Protein AF-A0A5C7AQJ1-F1 (afdb_monomer_lite)

Sequence (212 aa):
MTKNKIRLILVALGAIFLSISLIAIVKEFGKDESKTQLETYFEPNQIEELNKLTEFVIGQIIKDCGGDQASCFNKYFDRFNGYDYEITGISKSKQSELLDSLSPVLFSDIWAICKGTRSYSEDSVVNVESLCPKTGGRFGSFLIDYCSNNNRLAAYGNTFEMAGDYPPSMTVQLLENPSTFDLSSKEELLLISVHLLTLNSEHTIIESIPND

Secondary structure (DSSP, 8-state):
--HHHHHHHHHHHHHHHHHHHHHHHHHTT----PPPGGGGTS-HHHHHHHHHHHHHHHHHHHTTT-S-HHHHHHHHHHTTTTS-TT---S-HHHHHHHHHTS-HHHHHHHEEEEEEEEEEETTEEEEEEEEEE-TTSHHHHHHHHHHHT-TTTHHHHHHHHHHSS--HHHHHHHHH-GGGS-TT-HHHHHHHHHHHHHHHPPPEEEEEE---

Organism: NCBI:txid237018

Foldseek 3Di:
DDPVVVVVVVVVVVVVVVVVVVVVVVVVVDDDPPPDLVVVQDDPVLVVLLVLLLCLLLCQQCVPQPDDSVSSVCVLLVVPVVDDLLCSSRDQVVLVVSLVPDDPLSNVLFWDWDWDWDDPDPFWIFIWIAIWGACPHSLVVSLLVVQCVPVLNVVVSVVCNVVSTCDPVNSCCCRVVVVSADSPDPSSSSVSSSVSSRSNIDIDGDGIDGDD

Structure (mmCIF, N/CA/C/O backbone):
data_AF-A0A5C7AQJ1-F1
#
_entry.id   AF-A0A5C7AQJ1-F1
#
loop_
_atom_site.group_PDB
_atom_site.id
_atom_site.type_symbol
_atom_site.label_atom_id
_atom_site.label_alt_id
_atom_site.label_comp_id
_atom_site.label_asym_id
_atom_site.label_entity_id
_atom_site.label_seq_id
_atom_site.pdbx_PDB_ins_code
_atom_site.Cartn_x
_atom_site.Cartn_y
_atom_site.Cartn_z
_atom_site.occupancy
_atom_site.B_iso_or_equiv
_atom_site.auth_seq_id
_atom_site.auth_comp_id
_atom_site.auth_asym_id
_atom_site.auth_atom_id
_atom_site.pdbx_PDB_model_num
ATOM 1 N N . MET A 1 1 ? 2.809 21.359 61.888 1.00 53.47 1 MET A N 1
ATOM 2 C CA . MET A 1 1 ? 3.056 20.823 60.529 1.00 53.47 1 MET A CA 1
ATOM 3 C C . MET A 1 1 ? 3.619 21.955 59.672 1.00 53.47 1 MET A C 1
ATOM 5 O O . MET A 1 1 ? 2.987 22.997 59.579 1.00 53.47 1 MET A O 1
ATOM 9 N N . THR A 1 2 ? 4.856 21.842 59.183 1.00 55.47 2 THR A N 1
ATOM 10 C CA . THR A 1 2 ? 5.620 22.958 58.587 1.00 55.47 2 THR A CA 1
ATOM 11 C C . THR A 1 2 ? 5.206 23.244 57.137 1.00 55.47 2 THR A C 1
ATOM 13 O O . THR A 1 2 ? 4.994 22.313 56.361 1.00 55.47 2 THR A O 1
ATOM 16 N N . LYS A 1 3 ? 5.129 24.533 56.756 1.00 51.62 3 LYS A N 1
ATOM 17 C CA . LYS A 1 3 ? 4.715 25.037 55.422 1.00 51.62 3 LYS A CA 1
ATOM 18 C C . LYS A 1 3 ? 5.370 24.313 54.231 1.00 51.62 3 LYS A C 1
ATOM 20 O O . LYS A 1 3 ? 4.738 24.166 53.188 1.00 51.62 3 LYS A O 1
ATOM 25 N N . ASN A 1 4 ? 6.590 23.802 54.397 1.00 52.22 4 ASN A N 1
ATOM 26 C CA . ASN A 1 4 ? 7.308 23.072 53.348 1.00 52.22 4 ASN A CA 1
ATOM 27 C C . ASN A 1 4 ? 6.711 21.688 53.036 1.00 52.22 4 ASN A C 1
ATOM 29 O O . ASN A 1 4 ? 6.753 21.269 51.884 1.00 52.22 4 ASN A O 1
ATOM 33 N N . LYS A 1 5 ? 6.084 21.006 54.007 1.00 53.81 5 LYS A N 1
ATOM 34 C CA . LYS A 1 5 ? 5.410 19.717 53.757 1.00 53.81 5 LYS A CA 1
ATOM 35 C C . LYS A 1 5 ? 4.131 19.885 52.930 1.00 53.81 5 LYS A C 1
ATOM 37 O O . LYS A 1 5 ? 3.821 19.030 52.114 1.00 53.81 5 LYS A O 1
ATOM 42 N N . ILE A 1 6 ? 3.428 21.008 53.090 1.00 55.62 6 ILE A N 1
ATOM 43 C CA . ILE A 1 6 ? 2.185 21.305 52.358 1.00 55.62 6 ILE A CA 1
ATOM 44 C C . ILE A 1 6 ? 2.483 21.649 50.887 1.00 55.62 6 ILE A C 1
ATOM 46 O O . ILE A 1 6 ? 1.770 21.195 49.998 1.00 55.62 6 ILE A O 1
ATOM 50 N N . ARG A 1 7 ? 3.580 22.375 50.611 1.00 53.78 7 ARG A N 1
ATOM 51 C CA . ARG A 1 7 ? 4.023 22.663 49.233 1.00 53.78 7 ARG A CA 1
ATOM 52 C C . ARG A 1 7 ? 4.436 21.404 48.465 1.00 53.78 7 ARG A C 1
ATOM 54 O O . ARG A 1 7 ? 4.104 21.294 47.292 1.00 53.78 7 ARG A O 1
ATOM 61 N N . LEU A 1 8 ? 5.101 20.449 49.120 1.00 51.56 8 LEU A N 1
ATOM 62 C CA . LEU A 1 8 ? 5.513 19.196 48.477 1.00 51.56 8 LEU A CA 1
ATOM 63 C C . LEU A 1 8 ? 4.309 18.316 48.089 1.00 51.56 8 LEU A C 1
ATOM 65 O O . LEU A 1 8 ? 4.297 17.722 47.016 1.00 51.56 8 LEU A O 1
ATOM 69 N N . ILE A 1 9 ? 3.277 18.278 48.939 1.00 57.09 9 ILE A N 1
ATOM 70 C CA . ILE A 1 9 ? 2.047 17.508 48.696 1.00 57.09 9 ILE A CA 1
ATOM 71 C C . ILE A 1 9 ? 1.224 18.119 47.548 1.00 57.09 9 ILE A C 1
ATOM 73 O O . ILE A 1 9 ? 0.700 17.382 46.717 1.00 57.09 9 ILE A O 1
ATOM 77 N N . LEU A 1 10 ? 1.159 19.452 47.445 1.00 48.75 10 LEU A N 1
ATOM 78 C CA . LEU A 1 10 ? 0.456 20.142 46.352 1.00 48.75 10 LEU A CA 1
ATOM 79 C C . LEU A 1 10 ? 1.124 19.935 44.981 1.00 48.75 10 LEU A C 1
ATOM 81 O O . LEU A 1 10 ? 0.421 19.758 43.990 1.00 48.75 10 LEU A O 1
ATOM 85 N N . VAL A 1 11 ? 2.461 19.900 44.919 1.00 53.09 11 VAL A N 1
ATOM 86 C CA . VAL A 1 11 ? 3.196 19.607 43.672 1.00 53.09 11 VAL A CA 1
ATOM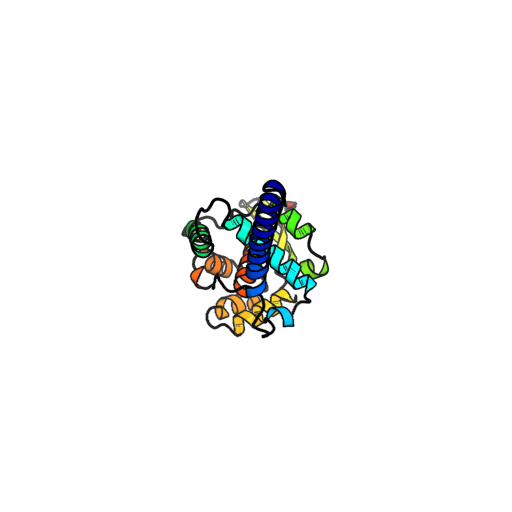 87 C C . VAL A 1 11 ? 3.023 18.140 43.258 1.00 53.09 11 VAL A C 1
ATOM 89 O O . VAL A 1 11 ? 2.816 17.859 42.079 1.00 53.09 11 VAL A O 1
ATOM 92 N N . ALA A 1 12 ? 3.026 17.209 44.218 1.00 51.19 12 ALA A N 1
ATOM 93 C CA . ALA A 1 12 ? 2.796 15.789 43.945 1.00 51.19 12 ALA A CA 1
ATOM 94 C C . ALA A 1 12 ? 1.367 15.507 43.441 1.00 51.19 12 ALA A C 1
ATOM 96 O O . ALA A 1 12 ? 1.192 14.738 42.501 1.00 51.19 12 ALA A O 1
ATOM 97 N N . LEU A 1 13 ? 0.347 16.167 44.003 1.00 48.03 13 LEU A N 1
ATOM 98 C CA . LEU A 1 13 ? -1.042 16.037 43.542 1.00 48.03 13 LEU A CA 1
ATOM 99 C C . LEU A 1 13 ? -1.257 16.649 42.146 1.00 48.03 13 LEU A C 1
ATOM 101 O O . LEU A 1 13 ? -1.983 16.073 41.340 1.00 48.03 13 LEU A O 1
ATOM 105 N N . GLY A 1 14 ? -0.589 17.764 41.824 1.00 43.56 14 GLY A N 1
ATOM 106 C CA . GLY A 1 14 ? -0.648 18.379 40.491 1.00 43.56 14 GLY A CA 1
ATOM 107 C C . GLY A 1 14 ? -0.031 17.516 39.382 1.00 43.56 14 GLY A C 1
ATOM 108 O O . GLY A 1 14 ? -0.572 17.452 38.281 1.00 43.56 14 GLY A O 1
ATOM 109 N N . ALA A 1 15 ? 1.054 16.791 39.678 1.00 45.78 15 ALA A N 1
ATOM 110 C CA . ALA A 1 15 ? 1.680 15.865 38.730 1.00 45.78 15 ALA A CA 1
ATOM 111 C C . ALA A 1 15 ? 0.827 14.607 38.468 1.00 45.78 15 ALA A C 1
ATOM 113 O O . ALA A 1 15 ? 0.824 14.085 37.356 1.00 45.78 15 ALA A O 1
ATOM 114 N N . ILE A 1 16 ? 0.063 14.151 39.468 1.00 50.19 16 ILE A N 1
ATOM 115 C CA . ILE A 1 16 ? -0.849 13.003 39.339 1.00 50.19 16 ILE A CA 1
ATOM 116 C C . ILE A 1 16 ? -2.081 13.365 38.490 1.00 50.19 16 ILE A C 1
ATOM 118 O O . ILE A 1 16 ? -2.553 12.543 37.712 1.00 50.19 16 ILE A O 1
ATOM 122 N N . PHE A 1 17 ? -2.577 14.604 38.558 1.00 46.53 17 PHE A N 1
ATOM 123 C CA . PHE A 1 17 ? -3.680 15.043 37.691 1.00 46.53 17 PHE A CA 1
ATOM 124 C C . PHE A 1 17 ? -3.270 15.192 36.214 1.00 46.53 17 PHE A C 1
ATOM 126 O O . PHE A 1 17 ? -4.070 14.893 35.330 1.00 46.53 17 PHE A O 1
ATOM 133 N N . LEU A 1 18 ? -2.020 15.578 35.932 1.00 41.09 18 LEU A N 1
ATOM 134 C CA . LEU A 1 18 ? -1.494 15.658 34.561 1.00 41.09 18 LEU A CA 1
ATOM 135 C C . LEU A 1 18 ? -1.261 14.279 33.920 1.00 41.09 18 LEU A C 1
ATOM 137 O O . LEU A 1 18 ? -1.440 14.139 32.712 1.00 41.09 18 LEU A O 1
ATOM 141 N N . SER A 1 19 ? -0.925 13.249 34.703 1.00 41.78 19 SER A N 1
ATOM 142 C CA . SER A 1 19 ? -0.767 11.882 34.185 1.00 41.78 19 SER A CA 1
ATOM 143 C C . SER A 1 19 ? -2.099 11.148 33.992 1.00 41.78 19 SER A C 1
ATOM 145 O O . SER A 1 19 ? -2.220 10.345 33.068 1.00 41.78 19 SER A O 1
ATOM 147 N N . ILE A 1 20 ? -3.127 11.457 34.791 1.00 47.97 20 ILE A N 1
ATOM 148 C CA . ILE A 1 20 ? -4.471 10.880 34.614 1.00 47.97 20 ILE A CA 1
ATOM 149 C C . ILE A 1 20 ? -5.142 11.414 33.334 1.00 47.97 20 ILE A C 1
ATOM 151 O O . ILE A 1 20 ? -5.810 10.645 32.641 1.00 47.97 20 ILE A O 1
ATOM 155 N N . SER A 1 21 ? -4.903 12.677 32.953 1.00 47.62 21 SER A N 1
ATOM 156 C CA . SER A 1 21 ? -5.420 13.224 31.685 1.00 47.62 21 SER A CA 1
ATOM 157 C C . SER A 1 21 ? -4.820 12.563 30.440 1.00 47.62 21 SER A C 1
ATOM 159 O O . SER A 1 21 ? -5.523 12.426 29.444 1.00 47.62 21 SER A O 1
ATOM 161 N N . LEU A 1 22 ? -3.565 12.095 30.480 1.00 44.69 22 LEU A N 1
ATOM 162 C CA . LEU A 1 22 ? -2.963 11.409 29.328 1.00 44.69 22 LEU A CA 1
ATOM 163 C C . LEU A 1 22 ? -3.530 9.990 29.136 1.00 44.69 22 LEU A C 1
ATOM 165 O O . LEU A 1 22 ? -3.687 9.535 28.009 1.00 44.69 22 LEU A O 1
ATOM 169 N N . ILE A 1 23 ? -3.901 9.306 30.226 1.00 44.69 23 ILE A N 1
ATOM 170 C CA . ILE A 1 23 ? -4.494 7.956 30.177 1.00 44.69 23 ILE A CA 1
ATOM 171 C C . ILE A 1 23 ? -5.949 8.000 29.679 1.00 44.69 23 ILE A C 1
ATOM 173 O O . ILE A 1 23 ? -6.414 7.053 29.045 1.00 44.69 23 ILE A O 1
ATOM 177 N N . ALA A 1 24 ? -6.672 9.097 29.927 1.00 42.00 24 ALA A N 1
ATOM 178 C CA . ALA A 1 24 ? -8.042 9.265 29.443 1.00 42.00 24 ALA A CA 1
ATOM 179 C C . ALA A 1 24 ? -8.117 9.426 27.912 1.00 42.00 24 ALA A C 1
ATOM 181 O O . ALA A 1 24 ? -9.032 8.879 27.303 1.00 42.00 24 ALA A O 1
ATOM 182 N N . ILE A 1 25 ? -7.127 10.073 27.283 1.00 47.31 25 ILE A N 1
ATOM 183 C CA . ILE A 1 25 ? -7.083 10.268 25.820 1.00 47.31 25 ILE A CA 1
ATOM 184 C C . ILE A 1 25 ? -6.864 8.935 25.077 1.00 47.31 25 ILE A C 1
ATOM 186 O O . ILE A 1 25 ? -7.397 8.740 23.991 1.00 47.31 25 ILE A O 1
ATOM 190 N N . VAL A 1 26 ? -6.168 7.964 25.681 1.00 45.91 26 VAL A N 1
ATOM 191 C CA . VAL A 1 26 ? -5.986 6.627 25.076 1.00 45.91 26 VAL A CA 1
ATOM 192 C C . VAL A 1 26 ? -7.255 5.762 25.198 1.00 45.91 26 VAL A C 1
ATOM 194 O O . VAL A 1 26 ? -7.446 4.827 24.427 1.00 45.91 26 VAL A O 1
ATOM 197 N N . LYS A 1 27 ? -8.162 6.069 26.138 1.00 40.84 27 LYS A N 1
ATOM 198 C CA . LYS A 1 27 ? -9.383 5.278 26.372 1.00 40.84 27 LYS A CA 1
ATOM 199 C C . LYS A 1 27 ? -10.562 5.616 25.459 1.00 40.84 27 LYS A C 1
ATOM 201 O O . LYS A 1 27 ? -11.467 4.792 25.368 1.00 40.84 27 LYS A O 1
ATOM 206 N N . GLU A 1 28 ? -10.561 6.751 24.763 1.00 43.75 28 GLU A N 1
ATOM 207 C CA . GLU A 1 28 ? -11.602 7.034 23.757 1.00 43.75 28 GLU A CA 1
ATOM 208 C C . GLU A 1 28 ? -11.416 6.253 22.445 1.00 43.75 28 GLU A C 1
ATOM 210 O O . GLU A 1 28 ? -12.331 6.204 21.633 1.00 43.75 28 GLU A O 1
ATOM 215 N N . PHE A 1 29 ? -10.303 5.530 22.274 1.00 45.81 29 PHE A N 1
ATOM 216 C CA . PHE A 1 29 ? -10.105 4.592 21.158 1.00 45.81 29 PHE A CA 1
ATOM 217 C C . PHE A 1 29 ? -10.743 3.207 21.363 1.00 45.81 29 PHE A C 1
ATOM 219 O O . PHE A 1 29 ? -10.545 2.312 20.544 1.00 45.81 29 PHE A O 1
ATOM 226 N N . GLY A 1 30 ? -11.505 3.007 22.441 1.00 44.47 30 GLY A N 1
ATOM 227 C CA . GLY A 1 30 ? -12.121 1.723 22.758 1.00 44.47 30 GLY A CA 1
ATOM 228 C C . GLY A 1 30 ? -13.595 1.851 23.103 1.00 44.47 30 GLY A C 1
ATOM 229 O O . GLY A 1 30 ? -13.928 1.830 24.287 1.00 44.47 30 GLY A O 1
ATOM 230 N N . LYS A 1 31 ? -14.463 1.961 22.088 1.00 39.94 31 LYS A N 1
ATOM 231 C CA . LYS A 1 31 ? -15.853 1.467 22.130 1.00 39.94 31 LYS A CA 1
ATOM 232 C C . LYS A 1 31 ? -16.564 1.622 20.781 1.00 39.94 31 LYS A C 1
ATOM 234 O O . LYS A 1 31 ? -17.364 2.527 20.593 1.00 39.94 31 LYS A O 1
ATOM 239 N N . ASP A 1 32 ? -16.304 0.673 19.891 1.00 39.62 32 ASP A N 1
ATOM 240 C CA . ASP A 1 32 ? -17.380 0.012 19.151 1.00 39.62 32 ASP A CA 1
ATOM 241 C C . ASP A 1 32 ? -16.897 -1.408 18.814 1.00 39.62 32 ASP A C 1
ATOM 243 O O . ASP A 1 32 ? -15.958 -1.585 18.045 1.00 39.62 32 ASP A O 1
ATOM 247 N N . GLU A 1 33 ? -17.450 -2.431 19.474 1.00 43.75 33 GLU A N 1
ATOM 248 C CA . GLU A 1 33 ? -17.091 -3.848 19.258 1.00 43.75 33 GLU A CA 1
ATOM 249 C C . GLU A 1 33 ? -17.797 -4.417 18.010 1.00 43.75 33 GLU A C 1
ATOM 251 O O . GLU A 1 33 ? -18.325 -5.530 18.022 1.00 43.75 33 GLU A O 1
ATOM 256 N N . SER A 1 34 ? -17.826 -3.669 16.905 1.00 50.22 34 SER A N 1
ATOM 257 C CA . SER A 1 34 ? -17.991 -4.307 15.601 1.00 50.22 34 SER A CA 1
ATOM 258 C C . SER A 1 34 ? -16.608 -4.747 15.147 1.00 50.22 34 SER A C 1
ATOM 260 O O . SER A 1 34 ? -15.732 -3.896 14.980 1.00 50.22 34 SER A O 1
ATOM 262 N N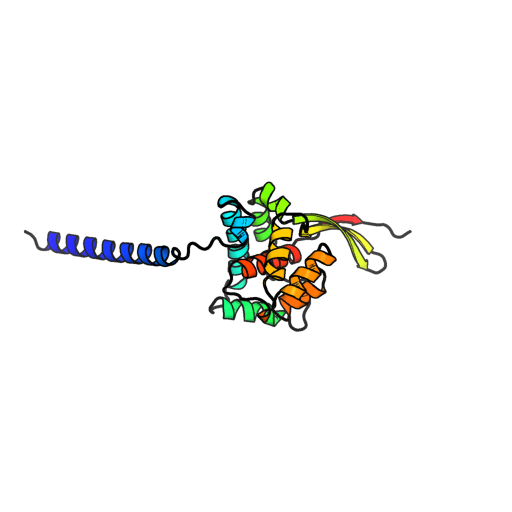 . LYS A 1 35 ? -16.401 -6.054 14.953 1.00 60.56 35 LYS A N 1
ATOM 263 C CA . LYS A 1 35 ? -15.170 -6.541 14.325 1.00 60.56 35 LYS A CA 1
ATOM 264 C C . LYS A 1 35 ? -14.939 -5.775 13.028 1.00 60.56 35 LYS A C 1
ATOM 266 O O . LYS A 1 35 ? -15.843 -5.712 12.192 1.00 60.56 35 LYS A O 1
ATOM 271 N N . THR A 1 36 ? -13.755 -5.196 12.864 1.00 79.56 36 THR A N 1
ATOM 272 C CA . THR A 1 36 ? -13.392 -4.563 11.591 1.00 79.56 36 THR A CA 1
ATOM 273 C C . THR A 1 36 ? -13.376 -5.625 10.488 1.00 79.56 36 THR A C 1
ATOM 275 O O . THR A 1 36 ? -13.136 -6.806 10.756 1.00 79.56 36 THR A O 1
ATOM 278 N N . GLN A 1 37 ? -13.619 -5.249 9.228 1.00 85.31 37 GLN A N 1
ATOM 279 C CA . GLN A 1 37 ? -13.557 -6.227 8.131 1.00 85.31 37 GLN A CA 1
ATOM 280 C C . GLN A 1 37 ? -12.166 -6.883 8.056 1.00 85.31 37 GLN A C 1
ATOM 282 O O . GLN A 1 37 ? -12.051 -8.062 7.727 1.00 85.31 37 GLN A O 1
ATOM 287 N N . LEU A 1 38 ? -11.125 -6.157 8.474 1.00 90.25 38 LEU A N 1
ATOM 288 C CA . LEU A 1 38 ? -9.746 -6.631 8.555 1.00 90.25 38 LEU A CA 1
ATOM 289 C C . LEU A 1 38 ? -9.554 -7.808 9.532 1.00 90.25 38 LEU A C 1
ATOM 291 O O . LEU A 1 38 ? -8.804 -8.736 9.233 1.00 90.25 38 LEU A O 1
ATOM 295 N N . GLU A 1 39 ? -10.284 -7.831 10.651 1.00 92.12 39 GLU A N 1
ATOM 296 C CA . GLU A 1 39 ? -10.267 -8.926 11.643 1.00 92.12 39 GLU A CA 1
ATOM 297 C C . GLU A 1 39 ? -10.874 -10.238 11.126 1.00 92.12 39 GLU A C 1
ATOM 299 O O . GLU A 1 39 ? -10.775 -11.272 11.786 1.00 92.12 39 GLU A O 1
ATOM 304 N N . THR A 1 40 ? -11.504 -10.219 9.949 1.00 93.75 40 THR A N 1
ATOM 305 C CA . THR A 1 40 ? -11.936 -11.444 9.255 1.00 93.75 40 THR A CA 1
ATOM 306 C C . THR A 1 40 ? -10.768 -12.129 8.536 1.00 93.75 40 THR A C 1
ATOM 308 O O . THR A 1 40 ? -10.818 -13.329 8.278 1.00 93.75 40 THR A O 1
ATOM 311 N N . TYR A 1 41 ? -9.704 -11.380 8.236 1.00 95.69 41 TYR A N 1
ATOM 312 C CA . TYR A 1 41 ? -8.584 -11.817 7.401 1.00 95.69 41 TYR A CA 1
ATOM 313 C C . TYR A 1 41 ? -7.279 -11.988 8.179 1.00 95.69 41 TYR A C 1
ATOM 315 O O . TYR A 1 41 ? -6.448 -12.833 7.831 1.00 95.69 41 TYR A O 1
ATOM 323 N N . PHE A 1 42 ? -7.082 -11.194 9.226 1.00 95.94 42 PHE A N 1
ATOM 324 C CA . PHE A 1 42 ? -5.802 -11.078 9.909 1.00 95.94 42 PHE A CA 1
ATOM 325 C C . PHE A 1 42 ? -5.938 -11.258 11.413 1.00 95.94 42 PHE A C 1
ATOM 327 O O . PHE A 1 42 ? -6.879 -10.777 12.040 1.00 95.94 42 PHE A O 1
ATOM 334 N N . GLU A 1 43 ? -4.945 -11.932 11.990 1.00 95.44 43 GLU A N 1
ATOM 335 C CA . GLU A 1 43 ? -4.817 -12.061 13.437 1.00 95.44 43 GLU A CA 1
ATOM 336 C C . GLU A 1 43 ? -4.369 -10.727 14.060 1.00 95.44 43 GLU A C 1
ATOM 338 O O . GLU A 1 43 ? -3.716 -9.921 13.386 1.00 95.44 43 GLU A O 1
ATOM 343 N N . PRO A 1 44 ? -4.640 -10.482 15.355 1.00 94.94 44 PRO A N 1
ATOM 344 C CA . PRO A 1 44 ? -4.337 -9.202 15.998 1.00 94.94 44 PRO A CA 1
ATOM 345 C C . PRO A 1 44 ? -2.881 -8.731 15.854 1.00 94.94 44 PRO A C 1
ATOM 347 O O . PRO A 1 44 ? -2.636 -7.546 15.642 1.00 94.94 44 PRO A O 1
ATOM 350 N N . ASN A 1 45 ? -1.907 -9.643 15.917 1.00 95.31 45 ASN A N 1
ATOM 351 C CA . ASN A 1 45 ? -0.494 -9.305 15.723 1.00 95.31 45 ASN A CA 1
ATOM 352 C C . ASN A 1 45 ? -0.194 -8.855 14.285 1.00 95.31 45 ASN A C 1
ATOM 354 O O . ASN A 1 45 ? 0.625 -7.969 14.081 1.00 95.31 45 ASN A O 1
ATOM 358 N N . GLN A 1 46 ? -0.874 -9.428 13.293 1.00 96.44 46 GLN A N 1
ATOM 359 C CA . GLN A 1 46 ? -0.719 -9.032 11.895 1.00 96.44 46 GLN A CA 1
ATOM 360 C C . GLN A 1 46 ? -1.411 -7.701 11.617 1.00 96.44 46 GLN A C 1
ATOM 362 O O . GLN A 1 46 ? -0.899 -6.897 10.850 1.00 96.44 46 GLN A O 1
ATOM 367 N N . ILE A 1 47 ? -2.543 -7.436 12.273 1.00 96.44 47 ILE A N 1
ATOM 368 C CA . ILE A 1 47 ? -3.197 -6.123 12.239 1.00 96.44 47 ILE A CA 1
ATOM 369 C C . ILE A 1 47 ? -2.265 -5.047 12.806 1.00 96.44 47 ILE A C 1
ATOM 371 O O . ILE A 1 47 ? -2.173 -3.962 12.240 1.00 96.44 47 ILE A O 1
ATOM 375 N N . GLU A 1 48 ? -1.529 -5.339 13.881 1.00 95.81 48 GLU A N 1
ATOM 376 C CA . GLU A 1 48 ? -0.513 -4.419 14.407 1.00 95.81 48 GLU A CA 1
ATOM 377 C C . GLU A 1 48 ? 0.578 -4.116 13.366 1.00 95.81 48 GLU A C 1
ATOM 379 O O . GLU A 1 48 ? 0.971 -2.965 13.192 1.00 95.81 48 GLU A O 1
ATOM 384 N N . GLU A 1 49 ? 1.050 -5.127 12.639 1.00 97.56 49 GLU A N 1
ATOM 385 C CA . GLU A 1 49 ? 2.021 -4.941 11.558 1.00 97.56 49 GLU A CA 1
ATOM 386 C C . GLU A 1 49 ? 1.441 -4.162 10.363 1.00 97.56 49 GLU A C 1
ATOM 388 O O . GLU A 1 49 ? 2.105 -3.273 9.832 1.00 97.56 49 GLU A O 1
ATOM 393 N N . LEU A 1 50 ? 0.188 -4.419 9.974 1.00 97.81 50 LEU A N 1
ATOM 394 C CA . LEU A 1 50 ? -0.521 -3.647 8.945 1.00 97.81 50 LEU A CA 1
ATOM 395 C C . LEU A 1 50 ? -0.678 -2.176 9.354 1.00 97.81 50 LEU A C 1
ATOM 397 O O . LEU A 1 50 ? -0.484 -1.282 8.532 1.00 97.81 50 LEU A O 1
ATOM 401 N N . ASN A 1 51 ? -0.950 -1.907 10.633 1.00 96.56 51 ASN A N 1
ATOM 402 C CA . ASN A 1 51 ? -0.998 -0.543 11.153 1.00 96.56 51 ASN A CA 1
ATOM 403 C C . ASN A 1 51 ? 0.362 0.152 11.032 1.00 96.56 51 ASN A C 1
ATOM 405 O O . ASN A 1 51 ? 0.393 1.322 10.664 1.00 96.56 51 ASN A O 1
ATOM 409 N N . LYS A 1 52 ? 1.484 -0.556 11.236 1.00 97.81 52 LYS A N 1
ATOM 410 C CA . LYS A 1 52 ? 2.832 0.013 11.032 1.00 97.81 52 LYS A CA 1
ATOM 411 C C . LYS A 1 52 ? 3.058 0.459 9.586 1.00 97.81 52 LYS A C 1
ATOM 413 O O . LYS A 1 52 ? 3.697 1.488 9.376 1.00 97.81 52 LYS A O 1
ATOM 418 N N . LEU A 1 53 ? 2.513 -0.258 8.596 1.00 98.19 53 LEU A N 1
ATOM 419 C CA . LEU A 1 53 ? 2.564 0.164 7.187 1.00 98.19 53 LEU A CA 1
ATOM 420 C C . LEU A 1 53 ? 1.848 1.499 6.984 1.00 98.19 53 LEU A C 1
ATOM 422 O O . LEU A 1 53 ? 2.407 2.437 6.413 1.00 98.19 53 LEU A O 1
ATOM 426 N N . THR A 1 54 ? 0.620 1.582 7.490 1.00 97.62 54 THR A N 1
ATOM 427 C CA . THR A 1 54 ? -0.220 2.772 7.378 1.00 97.62 54 THR A CA 1
ATOM 428 C C . THR A 1 54 ? 0.390 3.962 8.116 1.00 97.62 54 THR A C 1
ATOM 430 O O . THR A 1 54 ? 0.524 5.047 7.551 1.00 97.62 54 THR A O 1
ATOM 433 N N . GLU A 1 55 ? 0.836 3.761 9.356 1.00 97.31 55 GLU A N 1
ATOM 434 C CA . GLU A 1 55 ? 1.508 4.778 10.168 1.00 97.31 55 GLU A CA 1
ATOM 435 C C . GLU A 1 55 ? 2.795 5.278 9.512 1.00 97.31 55 GLU A C 1
ATOM 437 O O . GLU A 1 55 ? 3.066 6.480 9.530 1.00 97.31 55 GLU A O 1
ATOM 442 N N . PHE A 1 56 ? 3.573 4.388 8.891 1.00 98.00 56 PHE A N 1
ATOM 443 C CA . PHE A 1 56 ? 4.769 4.777 8.155 1.00 98.00 56 PHE A CA 1
ATOM 444 C C . PHE A 1 56 ? 4.437 5.704 6.984 1.00 98.00 56 PHE A C 1
ATOM 446 O O . PHE A 1 56 ? 5.049 6.769 6.869 1.00 98.00 56 PHE A O 1
ATOM 453 N N . VAL A 1 57 ? 3.475 5.327 6.134 1.00 97.00 57 VAL A N 1
ATOM 454 C CA . VAL A 1 57 ? 3.085 6.120 4.957 1.00 97.00 57 VAL A CA 1
ATOM 455 C C . VAL A 1 57 ? 2.506 7.465 5.381 1.00 97.00 57 VAL A C 1
ATOM 457 O O . VAL A 1 57 ? 2.970 8.500 4.900 1.00 97.00 57 VAL A O 1
ATOM 460 N N . ILE A 1 58 ? 1.573 7.474 6.340 1.00 95.75 58 ILE A N 1
ATOM 461 C CA . ILE A 1 58 ? 1.043 8.708 6.935 1.00 95.75 58 ILE A CA 1
ATOM 462 C C . ILE A 1 58 ? 2.201 9.564 7.447 1.00 95.75 58 ILE A C 1
ATOM 464 O O . ILE A 1 58 ? 2.294 10.738 7.100 1.00 95.75 58 ILE A O 1
ATOM 468 N N . GLY A 1 59 ? 3.122 8.969 8.206 1.00 95.94 59 GLY A N 1
ATOM 469 C CA . GLY A 1 59 ? 4.297 9.635 8.751 1.00 95.94 59 GLY A CA 1
ATOM 470 C C . GLY A 1 59 ? 5.211 10.239 7.685 1.00 95.94 59 GLY A C 1
ATOM 471 O O . GLY A 1 59 ? 5.754 11.312 7.921 1.00 95.94 59 GLY A O 1
ATOM 472 N N . GLN A 1 60 ? 5.370 9.612 6.513 1.00 95.19 60 GLN A N 1
ATOM 473 C CA . GLN A 1 60 ? 6.107 10.213 5.393 1.00 95.19 60 GLN A CA 1
ATOM 474 C C . GLN A 1 60 ? 5.352 11.398 4.777 1.00 95.19 60 GLN A C 1
ATOM 476 O O . GLN A 1 60 ? 5.978 12.397 4.433 1.00 95.19 60 GLN A O 1
ATOM 481 N N . ILE A 1 61 ? 4.027 11.295 4.646 1.00 93.69 61 ILE A N 1
ATOM 482 C CA . ILE A 1 61 ? 3.178 12.294 3.982 1.00 93.69 61 ILE A CA 1
ATOM 483 C C . ILE A 1 61 ? 3.002 13.552 4.835 1.00 93.69 61 ILE A C 1
ATOM 485 O O . ILE A 1 61 ? 3.113 14.670 4.334 1.00 93.69 61 ILE A O 1
ATOM 489 N N . ILE A 1 62 ? 2.720 13.391 6.129 1.00 93.75 62 ILE A N 1
ATOM 490 C CA . ILE A 1 62 ? 2.443 14.525 7.021 1.00 93.75 62 ILE A CA 1
ATOM 491 C C . ILE A 1 62 ? 3.720 15.201 7.521 1.00 93.75 62 ILE A C 1
ATOM 493 O O . ILE A 1 62 ? 3.656 16.295 8.091 1.00 93.75 62 ILE A O 1
ATOM 497 N N . LYS A 1 63 ? 4.882 14.566 7.323 1.00 91.06 63 LYS A N 1
ATOM 498 C CA . LYS A 1 63 ? 6.169 15.130 7.714 1.00 91.06 63 LYS A CA 1
ATOM 499 C C . LYS A 1 63 ? 6.352 16.493 7.047 1.00 91.06 63 LYS A C 1
ATOM 501 O O . LYS A 1 63 ? 6.256 16.625 5.834 1.00 91.06 63 LYS A O 1
ATOM 506 N N . ASP A 1 64 ? 6.610 17.507 7.867 1.00 86.62 64 ASP A N 1
ATOM 507 C CA . ASP A 1 64 ? 6.867 18.889 7.446 1.00 86.62 64 ASP A CA 1
ATOM 508 C C . ASP A 1 64 ? 5.703 19.577 6.683 1.00 86.62 64 ASP A C 1
ATOM 510 O O . ASP A 1 64 ? 5.869 20.673 6.154 1.00 86.62 64 ASP A O 1
ATOM 514 N N . CYS A 1 65 ? 4.495 18.995 6.668 1.00 90.00 65 CYS A N 1
ATOM 515 C CA . CYS A 1 65 ? 3.335 19.545 5.950 1.00 90.00 65 CYS A CA 1
ATOM 516 C C . CYS A 1 65 ? 2.662 20.747 6.659 1.00 90.00 65 CYS A C 1
ATOM 518 O O . CYS A 1 65 ? 2.073 21.621 6.004 1.00 90.00 65 CYS A O 1
ATOM 520 N N . GLY A 1 66 ? 2.719 20.786 7.998 1.00 87.88 66 GLY A N 1
ATOM 521 C CA . GLY A 1 66 ? 2.186 21.880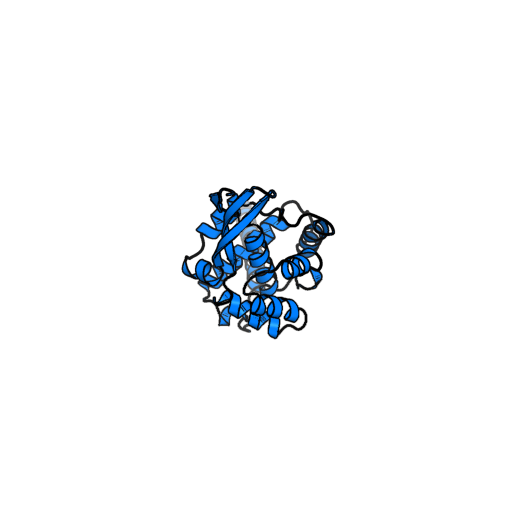 8.825 1.00 87.88 66 GLY A CA 1
ATOM 522 C C . GLY A 1 66 ? 0.653 22.007 8.873 1.00 87.88 66 GLY A C 1
ATOM 523 O O . GLY A 1 66 ? 0.161 23.067 9.253 1.00 87.88 66 GLY A O 1
ATOM 524 N N . GLY A 1 67 ? -0.100 20.974 8.476 1.00 89.88 67 GLY A N 1
ATOM 525 C CA . GLY A 1 67 ? -1.570 20.926 8.518 1.00 89.88 67 GLY A CA 1
ATOM 526 C C . GLY A 1 67 ? -2.105 19.666 9.207 1.00 89.88 67 GLY A C 1
ATOM 527 O O . GLY A 1 67 ? -1.329 18.854 9.708 1.00 89.88 67 GLY A O 1
ATOM 528 N N . ASP A 1 68 ? -3.431 19.505 9.231 1.00 90.94 68 ASP A N 1
ATOM 529 C CA . ASP A 1 68 ? -4.053 18.235 9.627 1.00 90.94 68 ASP A CA 1
ATOM 530 C C . ASP A 1 68 ? -3.837 17.137 8.569 1.00 90.94 68 ASP A C 1
ATOM 532 O O . ASP A 1 68 ? -3.414 17.407 7.443 1.00 90.94 68 ASP A O 1
ATOM 536 N N . GLN A 1 69 ? -4.123 15.883 8.936 1.00 88.56 69 GLN A N 1
ATOM 537 C CA . GLN A 1 69 ? -3.909 14.724 8.066 1.00 88.56 69 GLN A CA 1
ATOM 538 C C . GLN A 1 69 ? -4.592 14.891 6.704 1.00 88.56 69 GLN A C 1
ATOM 540 O O . GLN A 1 69 ? -3.931 14.751 5.679 1.00 88.56 69 GLN A O 1
ATOM 545 N N . ALA A 1 70 ? -5.883 15.232 6.677 1.00 89.25 70 ALA A N 1
ATOM 546 C CA . ALA A 1 70 ? -6.635 15.375 5.432 1.00 89.25 70 ALA A CA 1
ATOM 547 C C . ALA A 1 70 ? -6.024 16.454 4.522 1.00 89.25 70 ALA A C 1
ATOM 549 O O . ALA A 1 70 ? -5.802 16.221 3.335 1.00 89.25 70 ALA A O 1
ATOM 550 N N . SER A 1 71 ? -5.664 17.606 5.089 1.00 91.88 71 SER A N 1
ATOM 551 C CA . SER A 1 71 ? -5.002 18.696 4.371 1.00 91.88 71 SER A CA 1
ATOM 552 C C . SER A 1 71 ? -3.637 18.281 3.824 1.00 91.88 71 SER A C 1
ATOM 554 O O . SER A 1 71 ? -3.265 18.686 2.724 1.00 91.88 71 SER A O 1
ATOM 556 N N . CYS A 1 72 ? -2.881 17.475 4.570 1.00 93.56 72 CYS A N 1
ATOM 557 C CA . CYS A 1 72 ? -1.577 16.980 4.138 1.00 93.56 72 CYS A CA 1
ATOM 558 C C . CYS A 1 72 ? -1.664 15.950 3.023 1.00 93.56 72 CYS A C 1
ATOM 560 O O . CYS A 1 72 ? -0.903 16.038 2.064 1.00 93.56 72 CYS A O 1
ATOM 562 N N . PHE A 1 73 ? -2.613 15.024 3.109 1.00 92.50 73 PHE A N 1
ATOM 563 C CA . PHE A 1 73 ? -2.884 14.075 2.036 1.00 92.50 73 PHE A CA 1
ATOM 564 C C . PHE A 1 73 ? -3.368 14.783 0.769 1.00 92.50 73 PHE A C 1
ATOM 566 O O . PHE A 1 73 ? -2.863 14.489 -0.307 1.00 92.50 73 PHE A O 1
ATOM 573 N N . ASN A 1 74 ? -4.257 15.774 0.885 1.00 90.44 74 ASN A N 1
ATOM 574 C CA . ASN A 1 74 ? -4.685 16.567 -0.270 1.00 90.44 74 ASN A CA 1
ATOM 575 C C . ASN A 1 74 ? -3.495 17.270 -0.934 1.00 90.44 74 ASN A C 1
ATOM 577 O O . ASN A 1 74 ? -3.272 17.080 -2.122 1.00 90.44 74 ASN A O 1
ATOM 581 N N . LYS A 1 75 ? -2.648 17.972 -0.164 1.00 91.25 75 LYS A N 1
ATOM 582 C CA . LYS A 1 75 ? -1.413 18.583 -0.697 1.00 91.25 75 LYS A CA 1
ATOM 583 C C . LYS A 1 75 ? -0.468 17.559 -1.332 1.00 91.25 75 LYS A C 1
ATOM 585 O O . LYS A 1 75 ? 0.197 17.862 -2.320 1.00 91.25 75 LYS A O 1
ATOM 590 N N . TYR A 1 76 ? -0.359 16.375 -0.732 1.00 92.06 76 TYR A N 1
ATOM 591 C CA . TYR A 1 76 ? 0.462 15.290 -1.251 1.00 92.06 76 TYR A CA 1
ATOM 592 C C . TYR A 1 76 ? -0.057 14.790 -2.597 1.00 92.06 76 TYR A C 1
ATOM 594 O O . TYR A 1 76 ? 0.749 14.599 -3.500 1.00 92.06 76 TYR A O 1
ATOM 602 N N . PHE A 1 77 ? -1.370 14.614 -2.751 1.00 90.81 77 PHE A N 1
ATOM 603 C CA . PHE A 1 77 ? -1.964 14.154 -4.003 1.00 90.81 77 PHE A CA 1
ATOM 604 C C . PHE A 1 77 ? -2.038 15.253 -5.074 1.00 90.81 77 PHE A C 1
ATOM 606 O O . PHE A 1 77 ? -1.776 14.978 -6.241 1.00 90.81 77 PHE A O 1
ATOM 613 N N . ASP A 1 78 ? -2.255 16.514 -4.686 1.00 88.50 78 ASP A N 1
ATOM 614 C CA . ASP A 1 78 ? -2.312 17.664 -5.601 1.00 88.50 78 ASP A CA 1
ATOM 615 C C . ASP A 1 78 ? -1.053 17.802 -6.469 1.00 88.50 78 ASP A C 1
ATOM 617 O O . ASP A 1 78 ? -1.122 18.295 -7.596 1.00 88.50 78 ASP A O 1
ATOM 621 N N . ARG A 1 79 ? 0.105 17.344 -5.976 1.00 85.94 79 ARG A N 1
ATOM 622 C CA . ARG A 1 79 ? 1.369 17.393 -6.725 1.00 85.94 79 ARG A CA 1
ATOM 623 C C . ARG A 1 79 ? 1.428 16.415 -7.905 1.00 85.94 79 ARG A C 1
ATOM 625 O O . ARG A 1 79 ? 2.346 16.525 -8.705 1.00 85.94 79 ARG A O 1
ATOM 632 N N . PHE A 1 80 ? 0.517 15.445 -7.984 1.00 83.50 80 PHE A N 1
ATOM 633 C CA . PHE A 1 80 ? 0.472 14.462 -9.070 1.00 83.50 80 PHE A CA 1
ATOM 634 C C . PHE A 1 80 ? -0.467 14.875 -10.205 1.00 83.50 80 PHE A C 1
ATOM 636 O O . PHE A 1 80 ? -0.475 14.224 -11.246 1.00 83.50 80 PHE A O 1
ATOM 643 N N . ASN A 1 81 ? -1.194 15.989 -10.059 1.00 73.44 81 ASN A N 1
ATOM 644 C CA . ASN A 1 81 ? -1.983 16.569 -11.140 1.00 73.44 81 ASN A CA 1
ATOM 645 C C . ASN A 1 81 ? -1.053 17.040 -12.277 1.00 73.44 81 ASN A C 1
ATOM 647 O O . ASN A 1 81 ? -0.523 18.152 -12.241 1.00 73.44 81 ASN A O 1
ATOM 651 N N . GLY A 1 82 ? -0.854 16.185 -13.286 1.00 64.62 82 GLY A N 1
ATOM 652 C CA . GLY A 1 82 ? -0.054 16.473 -14.483 1.00 64.62 82 GLY A CA 1
ATOM 653 C C . GLY A 1 82 ? 1.444 16.147 -14.393 1.00 64.62 82 GLY A C 1
ATOM 654 O O . GLY A 1 82 ? 2.214 16.714 -15.170 1.00 64.62 82 GLY A O 1
ATOM 655 N N . TYR A 1 83 ? 1.868 15.269 -13.475 1.00 60.72 83 TYR A N 1
ATOM 656 C CA . TYR A 1 83 ? 3.283 14.941 -13.224 1.00 60.72 83 TYR A CA 1
ATOM 657 C C . TYR A 1 83 ? 3.626 13.448 -13.364 1.00 60.72 83 TYR A C 1
ATOM 659 O O . TYR A 1 83 ? 2.756 12.588 -13.437 1.00 60.72 83 TYR A O 1
ATOM 667 N N . ASP A 1 84 ? 4.934 13.174 -13.380 1.00 62.69 84 ASP A N 1
ATOM 668 C CA . ASP A 1 84 ? 5.549 11.847 -13.395 1.00 62.69 84 ASP A CA 1
ATOM 669 C C . ASP A 1 84 ? 5.285 11.082 -12.082 1.00 62.69 84 ASP A C 1
ATOM 671 O O . ASP A 1 84 ? 5.715 11.488 -10.996 1.00 62.69 84 ASP A O 1
ATOM 675 N N . TYR A 1 85 ? 4.558 9.968 -12.187 1.00 65.38 85 TYR A N 1
ATOM 676 C CA . TYR A 1 85 ? 4.138 9.128 -11.063 1.00 65.38 85 TYR A CA 1
ATOM 677 C C . TYR A 1 85 ? 5.298 8.349 -10.411 1.00 65.38 85 TYR A C 1
ATOM 679 O O . TYR A 1 85 ? 5.090 7.692 -9.390 1.00 65.38 85 TYR A O 1
ATOM 687 N N . GLU A 1 86 ? 6.523 8.428 -10.951 1.00 63.34 86 GLU A N 1
ATOM 688 C CA . GLU A 1 86 ? 7.688 7.695 -10.436 1.00 63.34 86 GLU A CA 1
ATOM 689 C C . GLU A 1 86 ? 8.209 8.207 -9.073 1.00 63.34 86 GLU A C 1
ATOM 691 O O . GLU A 1 86 ? 8.991 7.519 -8.410 1.00 63.34 86 GLU A O 1
ATOM 696 N N . ILE A 1 87 ? 7.765 9.379 -8.593 1.00 70.31 87 ILE A N 1
ATOM 697 C CA . ILE A 1 87 ? 8.234 9.964 -7.324 1.00 70.31 87 ILE A CA 1
ATOM 698 C C . ILE A 1 87 ? 7.103 10.020 -6.290 1.00 70.31 87 ILE A C 1
ATOM 700 O O . ILE A 1 87 ? 6.410 11.023 -6.109 1.00 70.31 87 ILE A O 1
ATOM 704 N N . THR A 1 88 ? 6.971 8.949 -5.505 1.00 82.62 88 THR A N 1
ATOM 705 C CA . THR A 1 88 ? 6.019 8.906 -4.379 1.00 82.62 88 THR A CA 1
ATOM 706 C C . THR A 1 88 ? 6.458 9.760 -3.182 1.00 82.62 88 THR A C 1
ATOM 708 O O . THR A 1 88 ? 5.677 9.980 -2.258 1.00 82.62 88 THR A O 1
ATOM 711 N N . GLY A 1 89 ? 7.688 10.282 -3.149 1.00 86.38 89 GLY A N 1
ATOM 712 C CA . GLY A 1 89 ? 8.212 11.059 -2.015 1.00 86.38 89 GLY A CA 1
ATOM 713 C C . GLY A 1 89 ? 8.363 10.267 -0.705 1.00 86.38 89 GLY A C 1
ATOM 714 O O . GLY A 1 89 ? 8.767 10.840 0.303 1.00 86.38 89 GLY A O 1
ATOM 715 N N . ILE A 1 90 ? 8.067 8.965 -0.717 1.00 92.06 90 ILE A N 1
ATOM 716 C CA . ILE A 1 90 ? 8.304 8.034 0.385 1.00 92.06 90 ILE A CA 1
ATOM 717 C C . ILE A 1 90 ? 9.779 7.620 0.346 1.00 92.06 90 ILE A C 1
ATOM 719 O O . ILE A 1 90 ? 10.320 7.259 -0.700 1.00 92.06 90 ILE A O 1
ATOM 723 N N . SER A 1 91 ? 10.462 7.665 1.493 1.00 94.06 91 SER A N 1
ATOM 724 C CA . SER A 1 91 ? 11.874 7.274 1.565 1.00 94.06 91 SER A CA 1
ATOM 725 C C . SER A 1 91 ? 12.055 5.779 1.279 1.00 94.06 91 SER A C 1
ATOM 727 O O . SER A 1 91 ? 11.665 4.946 2.093 1.00 94.06 91 SER A O 1
ATOM 729 N N . LYS A 1 92 ? 12.706 5.448 0.157 1.00 91.75 92 LYS A N 1
ATOM 730 C CA . LYS A 1 92 ? 12.979 4.063 -0.268 1.00 91.75 92 LYS A CA 1
ATOM 731 C C . LYS A 1 92 ? 13.809 3.272 0.748 1.00 91.75 92 LYS A C 1
ATOM 733 O O . LYS A 1 92 ? 13.430 2.169 1.118 1.00 91.75 92 LYS A O 1
ATOM 738 N N . SER A 1 93 ? 14.871 3.874 1.289 1.00 93.44 93 SER A N 1
ATOM 739 C CA . SER A 1 93 ? 15.692 3.250 2.340 1.00 93.44 93 SER A CA 1
ATOM 740 C C . SER A 1 93 ? 14.877 2.925 3.597 1.00 93.44 93 SER A C 1
ATOM 742 O O . SER A 1 93 ? 14.959 1.807 4.094 1.00 93.44 93 SER A O 1
ATOM 744 N N . LYS A 1 94 ? 14.030 3.848 4.071 1.00 95.69 94 LYS A N 1
ATOM 745 C CA . LYS A 1 94 ? 13.182 3.581 5.244 1.00 95.69 94 LYS A CA 1
ATOM 746 C C . LYS A 1 94 ? 12.064 2.587 4.954 1.00 95.69 94 LYS A C 1
ATOM 748 O O . LYS A 1 94 ? 11.664 1.844 5.842 1.00 95.69 94 LYS A O 1
ATOM 753 N N . GLN A 1 95 ? 11.547 2.578 3.728 1.00 95.75 95 GLN A N 1
ATOM 754 C CA . GLN A 1 95 ? 10.600 1.559 3.300 1.00 95.75 95 GLN A CA 1
ATOM 755 C C . GLN A 1 95 ? 11.253 0.174 3.307 1.00 95.75 95 GLN A C 1
ATOM 757 O O . GLN A 1 95 ? 10.622 -0.761 3.780 1.00 95.75 95 GLN A O 1
ATOM 762 N N . SER A 1 96 ? 12.497 0.033 2.840 1.00 94.44 96 SER A N 1
ATOM 763 C CA . SER A 1 96 ? 13.224 -1.242 2.926 1.00 94.44 96 SER A CA 1
ATOM 764 C C . SER A 1 96 ? 13.328 -1.719 4.374 1.00 94.44 96 SER A C 1
ATOM 766 O O . SER A 1 96 ? 12.935 -2.839 4.668 1.00 94.44 96 SER A O 1
ATOM 768 N N . GLU A 1 97 ? 13.743 -0.839 5.295 1.00 96.38 97 GLU A N 1
ATOM 769 C CA . GLU A 1 97 ? 13.811 -1.153 6.732 1.00 96.38 97 GLU A CA 1
ATOM 770 C C . GLU A 1 97 ? 12.451 -1.587 7.305 1.00 96.38 97 GLU A C 1
ATOM 772 O O . GLU A 1 97 ? 12.378 -2.527 8.097 1.00 96.38 97 GLU A O 1
ATOM 777 N N . LEU A 1 98 ? 11.364 -0.921 6.899 1.00 97.19 98 LEU A N 1
ATOM 778 C CA . LEU A 1 98 ? 10.006 -1.298 7.288 1.00 97.19 98 LEU A CA 1
ATOM 779 C C . LEU A 1 98 ? 9.646 -2.692 6.768 1.00 97.19 98 LEU A C 1
ATOM 781 O O . LEU A 1 98 ? 9.167 -3.514 7.547 1.00 97.19 98 LEU A O 1
ATOM 785 N N . LEU A 1 99 ? 9.859 -2.959 5.478 1.00 95.62 99 LEU A N 1
ATOM 786 C CA . LEU A 1 99 ? 9.503 -4.235 4.857 1.00 95.62 99 LEU A CA 1
ATOM 787 C C . LEU A 1 99 ? 10.317 -5.397 5.446 1.00 95.62 99 LEU A C 1
ATOM 789 O O . LEU A 1 99 ? 9.739 -6.446 5.721 1.00 95.62 99 LEU A O 1
ATOM 793 N N . ASP A 1 100 ? 11.604 -5.186 5.732 1.00 95.19 100 ASP A N 1
ATOM 794 C CA . ASP A 1 100 ? 12.482 -6.169 6.386 1.00 95.19 100 ASP A CA 1
ATOM 795 C C . ASP A 1 100 ? 12.050 -6.487 7.828 1.00 95.19 100 ASP A C 1
ATOM 797 O O . ASP A 1 100 ? 12.371 -7.550 8.364 1.00 95.19 100 ASP A O 1
ATOM 801 N N . SER A 1 101 ? 11.322 -5.570 8.474 1.00 96.62 101 SER A N 1
ATOM 802 C CA . SER A 1 101 ? 10.807 -5.757 9.834 1.00 96.62 101 SER A CA 1
ATOM 803 C C . SER A 1 101 ? 9.503 -6.558 9.906 1.00 96.62 101 SER A C 1
ATOM 805 O O . SER A 1 101 ? 9.120 -6.985 10.999 1.00 96.62 101 SER A O 1
ATOM 807 N N . LEU A 1 102 ? 8.816 -6.758 8.774 1.00 96.31 102 LEU A N 1
ATOM 808 C CA . LEU A 1 102 ? 7.563 -7.507 8.727 1.00 96.31 102 LEU A CA 1
ATOM 809 C C . LEU A 1 102 ? 7.802 -9.004 8.901 1.00 96.31 102 LEU A C 1
ATOM 811 O O . LEU A 1 102 ? 8.801 -9.574 8.458 1.00 96.31 102 LEU A O 1
ATOM 815 N N . SER A 1 103 ? 6.816 -9.681 9.477 1.00 97.38 103 SER A N 1
ATOM 816 C CA . SER A 1 103 ? 6.782 -11.130 9.494 1.00 97.38 103 SER A CA 1
ATOM 817 C C . SER A 1 103 ? 6.742 -11.668 8.054 1.00 97.38 103 SER A C 1
ATOM 819 O O . SER A 1 103 ? 5.970 -11.175 7.223 1.00 97.38 103 SER A O 1
ATOM 821 N N . PRO A 1 104 ? 7.513 -12.730 7.736 1.00 96.44 104 PRO A N 1
ATOM 822 C CA . PRO A 1 104 ? 7.520 -13.307 6.391 1.00 96.44 104 PRO A CA 1
ATOM 823 C C . PRO A 1 104 ? 6.130 -13.743 5.922 1.00 96.44 104 PRO A C 1
ATOM 825 O O . PRO A 1 104 ? 5.812 -13.652 4.739 1.00 96.44 104 PRO A O 1
ATOM 828 N N . VAL A 1 105 ? 5.288 -14.189 6.863 1.00 95.62 105 VAL A N 1
ATOM 829 C CA . VAL A 1 105 ? 3.898 -14.571 6.595 1.00 95.62 105 VAL A CA 1
ATOM 830 C C . VAL A 1 105 ? 3.113 -13.368 6.087 1.00 95.62 105 VAL A C 1
ATOM 832 O O . VAL A 1 105 ? 2.554 -13.451 4.997 1.00 95.62 105 VAL A O 1
ATOM 835 N N . LEU A 1 106 ? 3.121 -12.248 6.820 1.00 96.94 106 LEU A N 1
ATOM 836 C CA . LEU A 1 106 ? 2.383 -11.056 6.413 1.00 96.94 106 L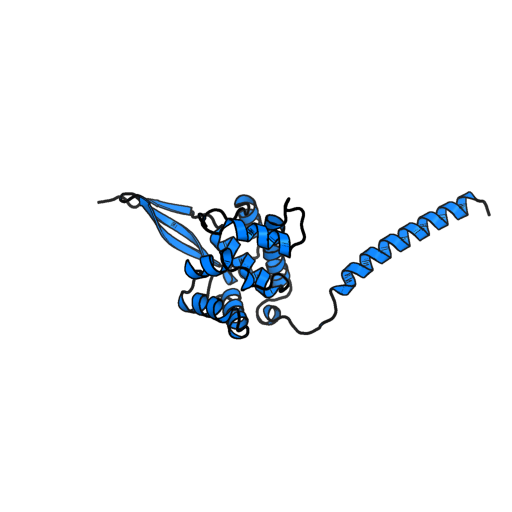EU A CA 1
ATOM 837 C C . LEU A 1 106 ? 2.917 -10.479 5.103 1.00 96.94 106 LEU A C 1
ATOM 839 O O . LEU A 1 106 ? 2.128 -10.185 4.209 1.00 96.94 106 LEU A O 1
ATOM 843 N N . PHE A 1 107 ? 4.240 -10.377 4.957 1.00 97.25 107 PHE A N 1
ATOM 844 C CA . PHE A 1 107 ? 4.846 -9.931 3.705 1.00 97.25 107 PHE A CA 1
ATOM 845 C C . PHE A 1 107 ? 4.344 -10.773 2.525 1.00 97.25 107 PHE A C 1
ATOM 847 O O . PHE A 1 107 ? 3.865 -10.226 1.536 1.00 97.25 107 PHE A O 1
ATOM 854 N N . SER A 1 108 ? 4.363 -12.103 2.661 1.00 95.81 108 SER A N 1
ATOM 855 C CA . SER A 1 108 ? 3.918 -13.034 1.617 1.00 95.81 108 SER A CA 1
ATOM 856 C C . SER A 1 108 ? 2.401 -13.080 1.397 1.00 95.81 108 SER A C 1
ATOM 858 O O . SER A 1 108 ? 1.951 -13.696 0.430 1.00 95.81 108 SER A O 1
ATOM 860 N N . ASP A 1 109 ? 1.606 -12.491 2.292 1.00 95.94 109 ASP A N 1
ATOM 861 C CA . ASP A 1 109 ? 0.155 -12.342 2.145 1.00 95.94 109 ASP A CA 1
ATOM 862 C C . ASP A 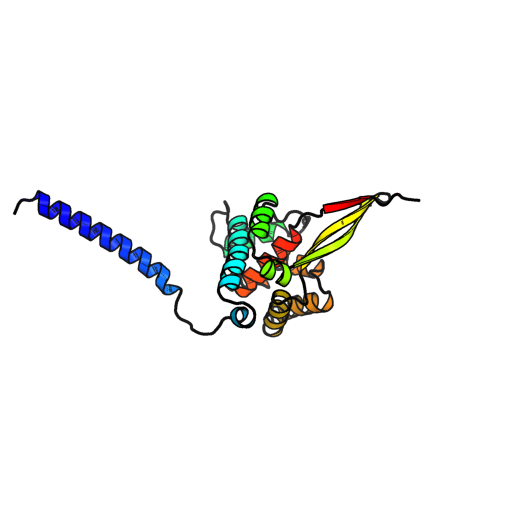1 109 ? -0.230 -11.067 1.394 1.00 95.94 109 ASP A C 1
ATOM 864 O O . ASP A 1 109 ? -1.323 -11.006 0.826 1.00 95.94 109 ASP A O 1
ATOM 868 N N . ILE A 1 110 ? 0.648 -10.063 1.406 1.00 97.75 110 ILE A N 1
ATOM 869 C CA . ILE A 1 110 ? 0.435 -8.779 0.740 1.00 97.75 110 ILE A CA 1
ATOM 870 C C . ILE A 1 110 ? 1.135 -8.761 -0.614 1.00 97.75 110 ILE A C 1
ATOM 872 O O . ILE A 1 110 ? 0.529 -8.353 -1.603 1.00 97.75 110 ILE A O 1
ATOM 876 N N . TRP A 1 111 ? 2.381 -9.231 -0.670 1.00 97.25 111 TRP A N 1
ATOM 877 C CA . TRP A 1 111 ? 3.246 -9.073 -1.829 1.00 97.25 111 TRP A CA 1
ATOM 878 C C . TRP A 1 111 ? 3.878 -10.376 -2.318 1.00 97.25 111 TRP A C 1
ATOM 880 O O . TRP A 1 111 ? 3.971 -11.386 -1.617 1.00 97.25 111 TRP A O 1
ATOM 890 N N . ALA A 1 112 ? 4.349 -10.316 -3.558 1.00 94.56 112 ALA A N 1
ATOM 891 C CA . ALA A 1 112 ? 5.265 -11.261 -4.170 1.00 94.56 112 ALA A CA 1
ATOM 892 C C . ALA A 1 112 ? 6.376 -10.496 -4.906 1.00 94.56 112 ALA A C 1
ATOM 894 O O . ALA A 1 112 ? 6.227 -9.316 -5.227 1.00 94.56 112 ALA A O 1
ATOM 895 N N . ILE A 1 113 ? 7.482 -11.182 -5.195 1.00 92.12 113 ILE A N 1
ATOM 896 C CA . ILE A 1 113 ? 8.495 -10.671 -6.121 1.00 92.12 113 ILE A CA 1
ATOM 897 C C . ILE A 1 113 ? 8.082 -11.078 -7.534 1.00 92.12 113 ILE A C 1
ATOM 899 O O . ILE A 1 113 ? 8.047 -12.266 -7.863 1.00 92.12 113 ILE A O 1
ATOM 903 N N . CYS A 1 114 ? 7.747 -10.090 -8.354 1.00 89.81 114 CYS A N 1
ATOM 904 C CA . CYS A 1 114 ? 7.493 -10.274 -9.773 1.00 89.81 114 CYS A CA 1
ATOM 905 C C . CYS A 1 114 ? 8.772 -10.155 -10.575 1.00 89.81 114 CYS A C 1
ATOM 907 O O . CYS A 1 114 ? 9.673 -9.405 -10.213 1.00 89.81 114 CYS A O 1
ATOM 909 N N . LYS A 1 115 ? 8.783 -10.825 -11.725 1.00 89.62 115 LYS A N 1
ATOM 910 C CA . LYS A 1 115 ? 9.770 -10.627 -12.781 1.00 89.62 115 LYS A CA 1
ATOM 911 C C . LYS A 1 115 ? 9.091 -9.972 -13.968 1.00 89.62 115 LYS A C 1
ATOM 913 O O . LYS A 1 115 ? 7.997 -10.378 -14.351 1.00 89.62 115 LYS A O 1
ATOM 918 N N . GLY A 1 116 ? 9.755 -8.994 -14.558 1.00 86.00 116 GLY A N 1
ATOM 919 C CA . GLY A 1 116 ? 9.296 -8.326 -15.764 1.00 86.00 116 GLY A CA 1
ATOM 920 C C . GLY A 1 116 ? 10.465 -7.825 -16.594 1.00 86.00 116 GLY A C 1
ATOM 921 O O . GLY A 1 116 ? 11.626 -8.029 -16.247 1.00 86.00 116 GLY A O 1
ATOM 922 N N . THR A 1 117 ? 10.147 -7.142 -17.684 1.00 85.56 117 THR A N 1
ATOM 923 C CA . THR A 1 117 ? 11.127 -6.470 -18.536 1.00 85.56 117 THR A CA 1
ATOM 924 C C . THR A 1 117 ? 10.844 -4.975 -18.564 1.00 85.56 117 THR A C 1
ATOM 926 O O . THR A 1 117 ? 9.692 -4.582 -18.753 1.00 85.56 117 THR A O 1
ATOM 929 N N . ARG A 1 118 ? 11.871 -4.132 -18.421 1.00 81.75 118 ARG A N 1
ATOM 930 C CA . ARG A 1 118 ? 11.772 -2.680 -18.651 1.00 81.75 118 ARG A CA 1
ATOM 931 C C . ARG A 1 118 ? 12.640 -2.279 -19.839 1.00 81.75 118 ARG A C 1
ATOM 933 O O . ARG A 1 118 ? 13.792 -2.696 -19.924 1.00 81.75 118 ARG A O 1
ATOM 940 N N . SER A 1 119 ? 12.085 -1.437 -20.710 1.00 82.06 119 SER A N 1
ATOM 941 C CA . SER A 1 119 ? 12.833 -0.758 -21.772 1.00 82.06 119 SER A CA 1
ATOM 942 C C . SER A 1 119 ? 13.293 0.605 -21.259 1.00 82.06 119 SER A C 1
ATOM 944 O O . SER A 1 119 ? 12.459 1.406 -20.840 1.00 82.06 119 SER A O 1
ATOM 946 N N . TYR A 1 120 ? 14.595 0.880 -21.293 1.00 76.19 120 TYR A N 1
ATOM 947 C CA . TYR A 1 120 ? 15.150 2.212 -21.011 1.00 76.19 120 TYR A CA 1
ATOM 948 C C . TYR A 1 120 ? 15.429 3.009 -22.292 1.00 76.19 120 TYR A C 1
ATOM 950 O O . TYR A 1 120 ? 15.411 4.238 -22.280 1.00 76.19 120 TYR A O 1
ATOM 958 N N . SER A 1 121 ? 15.666 2.311 -23.400 1.00 76.94 121 SER A N 1
ATOM 959 C CA . SER A 1 121 ? 15.751 2.852 -24.759 1.00 76.94 121 SER A CA 1
ATOM 960 C C . SER A 1 121 ? 15.269 1.792 -25.754 1.00 76.94 121 SER A C 1
ATOM 962 O O . SER A 1 121 ? 14.984 0.664 -25.343 1.00 76.94 121 SER A O 1
ATOM 964 N N . GLU A 1 122 ? 15.179 2.143 -27.042 1.00 75.00 122 GLU A N 1
ATOM 965 C CA . GLU A 1 122 ? 14.868 1.185 -28.123 1.00 75.00 122 GLU A CA 1
ATOM 966 C C . GLU A 1 122 ? 15.820 -0.023 -28.113 1.00 75.00 122 GLU A C 1
ATOM 968 O O . GLU A 1 122 ? 15.397 -1.140 -28.383 1.00 75.00 122 GLU A O 1
ATOM 973 N N . ASP A 1 123 ? 17.067 0.205 -27.695 1.00 79.62 123 ASP A N 1
ATOM 974 C CA . ASP A 1 123 ? 18.148 -0.779 -27.667 1.00 79.62 123 ASP A CA 1
ATOM 975 C C . ASP A 1 123 ? 18.512 -1.248 -26.243 1.00 79.62 123 ASP A C 1
ATOM 977 O O . ASP A 1 123 ? 19.604 -1.771 -26.015 1.00 79.62 123 ASP A O 1
ATOM 981 N N . SER A 1 124 ? 17.673 -1.008 -25.238 1.00 80.00 124 SER A N 1
ATOM 982 C CA . SER A 1 124 ? 18.003 -1.377 -23.858 1.00 80.00 124 SER A CA 1
ATOM 983 C C . SER A 1 124 ? 16.787 -1.945 -23.164 1.00 80.00 124 SER A C 1
ATOM 985 O O . SER A 1 124 ? 15.966 -1.200 -22.623 1.00 80.00 124 SER A O 1
ATOM 987 N N . VAL A 1 125 ? 16.695 -3.274 -23.175 1.00 85.50 125 VAL A N 1
ATOM 988 C CA . VAL A 1 125 ? 15.723 -4.030 -22.392 1.00 85.50 125 VAL A CA 1
ATOM 989 C C . VAL A 1 125 ? 16.462 -4.765 -21.284 1.00 85.50 125 VAL A C 1
ATOM 991 O O . VAL A 1 125 ? 17.455 -5.454 -21.512 1.00 85.50 125 VAL A O 1
ATOM 994 N N . VAL A 1 126 ? 15.974 -4.626 -20.060 1.00 86.00 126 VAL A N 1
ATOM 995 C CA . VAL A 1 126 ? 16.499 -5.357 -18.909 1.00 86.00 126 VAL A CA 1
ATOM 996 C C . VAL A 1 126 ? 15.403 -6.187 -18.264 1.00 86.00 126 VAL A C 1
ATOM 998 O O . VAL A 1 126 ? 14.242 -5.776 -18.221 1.00 86.00 126 VAL A O 1
ATOM 1001 N N . ASN A 1 127 ? 15.786 -7.330 -17.710 1.00 87.75 127 ASN A N 1
ATOM 1002 C CA . ASN A 1 127 ? 14.966 -8.064 -16.764 1.00 87.75 127 ASN A CA 1
ATOM 1003 C C . ASN A 1 127 ? 15.030 -7.345 -15.412 1.00 87.75 127 ASN A C 1
ATOM 1005 O O . ASN A 1 127 ? 16.113 -7.022 -14.912 1.00 87.75 127 ASN A O 1
ATOM 1009 N N . VAL A 1 128 ? 13.867 -7.110 -14.815 1.00 88.75 128 VAL A N 1
ATOM 1010 C CA . VAL A 1 128 ? 13.722 -6.485 -13.501 1.00 88.75 128 VAL A CA 1
ATOM 1011 C C . VAL A 1 128 ? 12.927 -7.379 -12.568 1.00 88.75 128 VAL A C 1
ATOM 1013 O O . VAL A 1 128 ? 11.994 -8.066 -12.985 1.00 88.75 128 VAL A O 1
ATOM 1016 N N . GLU A 1 129 ? 13.278 -7.321 -11.293 1.00 90.25 129 GLU A N 1
ATOM 1017 C CA . GLU A 1 129 ? 12.434 -7.771 -10.198 1.00 90.25 129 GLU A CA 1
ATOM 1018 C C . GLU A 1 129 ? 11.787 -6.573 -9.513 1.00 90.25 129 GLU A C 1
ATOM 1020 O O . GLU A 1 129 ? 12.411 -5.522 -9.351 1.00 90.25 129 GLU A O 1
ATOM 1025 N N . SER A 1 130 ? 10.528 -6.720 -9.120 1.00 88.56 130 SER A N 1
ATOM 1026 C CA . SER A 1 130 ? 9.799 -5.688 -8.387 1.00 88.56 130 SER A CA 1
ATOM 1027 C C . SER A 1 130 ? 8.837 -6.287 -7.386 1.00 88.56 130 SER A C 1
ATOM 1029 O O . SER A 1 130 ? 8.424 -7.444 -7.499 1.00 88.56 130 SER A O 1
ATOM 1031 N N . LEU A 1 131 ? 8.456 -5.471 -6.410 1.00 92.25 131 LEU A N 1
ATOM 1032 C CA . LEU A 1 131 ? 7.379 -5.815 -5.504 1.00 92.25 131 LEU A CA 1
ATOM 1033 C C . LEU A 1 131 ? 6.049 -5.707 -6.258 1.00 92.25 131 LEU A C 1
ATOM 1035 O O . LEU A 1 131 ? 5.762 -4.677 -6.862 1.00 92.25 131 LEU A O 1
ATOM 1039 N N . CYS A 1 132 ? 5.245 -6.760 -6.205 1.00 92.62 132 CYS A N 1
ATOM 1040 C CA . CYS A 1 132 ? 3.882 -6.779 -6.725 1.00 92.62 132 CYS A CA 1
ATOM 1041 C C . CYS A 1 132 ? 2.909 -7.134 -5.613 1.00 92.62 132 CYS A C 1
ATOM 1043 O O . CYS A 1 132 ? 3.269 -7.927 -4.737 1.00 92.62 132 CYS A O 1
ATOM 1045 N N . PRO A 1 133 ? 1.667 -6.638 -5.656 1.00 94.94 133 PRO A N 1
ATOM 1046 C CA . PRO A 1 133 ? 0.621 -7.152 -4.800 1.00 94.94 133 PRO A CA 1
ATOM 1047 C C . PRO A 1 133 ? 0.336 -8.621 -5.139 1.00 94.94 133 PRO A C 1
ATOM 1049 O O . PRO A 1 133 ? 0.466 -9.073 -6.276 1.00 94.94 133 PRO A O 1
ATOM 1052 N N . LYS A 1 134 ? -0.080 -9.386 -4.136 1.00 95.56 134 LYS A N 1
ATOM 1053 C CA . LYS A 1 134 ? -0.475 -10.782 -4.292 1.00 95.56 134 LYS A CA 1
ATOM 1054 C C . LYS A 1 134 ? -1.992 -10.895 -4.210 1.00 95.56 134 LYS A C 1
ATOM 1056 O O . LYS A 1 134 ? -2.553 -11.039 -3.126 1.00 95.56 134 LYS A O 1
ATOM 1061 N N . THR A 1 135 ? -2.662 -10.889 -5.360 1.00 92.94 135 THR A N 1
ATOM 1062 C CA . THR A 1 135 ? -4.135 -10.938 -5.441 1.00 92.94 135 THR A CA 1
ATOM 1063 C C . THR A 1 135 ? -4.736 -12.168 -4.756 1.00 92.94 135 THR A C 1
ATOM 1065 O O . THR A 1 135 ? -5.756 -12.057 -4.088 1.00 92.94 135 THR A O 1
ATOM 1068 N N . GLY A 1 136 ? -4.069 -13.327 -4.828 1.00 92.75 136 GLY A N 1
ATOM 1069 C CA . GLY A 1 136 ? -4.491 -14.551 -4.128 1.00 92.75 136 GLY A CA 1
ATOM 1070 C C . GLY A 1 136 ? -4.082 -14.638 -2.649 1.00 92.75 136 GLY A C 1
ATOM 1071 O O . GLY A 1 136 ? -4.268 -15.682 -2.029 1.00 92.75 136 GLY A O 1
ATOM 1072 N N . GLY A 1 137 ? -3.452 -13.601 -2.093 1.00 95.12 137 GLY A N 1
ATOM 1073 C CA . GLY A 1 137 ? -3.118 -13.513 -0.673 1.00 95.12 137 GLY A CA 1
ATOM 1074 C C . GLY A 1 137 ? -4.290 -13.002 0.167 1.00 95.12 137 GLY A C 1
ATOM 1075 O O . GLY A 1 137 ? -5.308 -12.540 -0.359 1.00 95.12 137 GLY A O 1
ATOM 1076 N N . ARG A 1 138 ? -4.146 -13.048 1.498 1.00 97.06 138 ARG A N 1
ATOM 1077 C CA . ARG A 1 138 ? -5.197 -12.563 2.412 1.00 97.06 138 ARG A CA 1
ATOM 1078 C C . ARG A 1 138 ? -5.481 -11.076 2.247 1.00 97.06 138 ARG A C 1
ATOM 1080 O O . ARG A 1 138 ? -6.634 -10.674 2.347 1.00 97.06 138 ARG A O 1
ATOM 1087 N N . PHE A 1 139 ? -4.461 -10.275 1.937 1.00 97.69 139 PHE A N 1
ATOM 1088 C CA . PHE A 1 139 ? -4.659 -8.850 1.680 1.00 97.69 139 PHE A CA 1
ATOM 1089 C C . PHE A 1 139 ? -5.420 -8.607 0.376 1.00 97.69 139 PHE A C 1
ATOM 1091 O O . PHE A 1 139 ? -6.337 -7.793 0.354 1.00 97.69 139 PHE A O 1
ATOM 1098 N N . GLY A 1 140 ? -5.082 -9.341 -0.689 1.00 97.62 140 GLY A N 1
ATOM 1099 C CA . GLY A 1 140 ? -5.811 -9.264 -1.954 1.00 97.62 140 GLY A CA 1
ATOM 1100 C C . GLY A 1 140 ? -7.287 -9.635 -1.789 1.00 97.62 140 GLY A C 1
ATOM 1101 O O . GLY A 1 140 ? -8.154 -8.907 -2.262 1.00 97.62 140 GLY A O 1
ATOM 1102 N N . SER A 1 141 ? -7.571 -10.693 -1.024 1.00 97.31 141 SER A N 1
ATOM 1103 C CA . SER A 1 141 ? -8.947 -11.099 -0.693 1.00 97.31 141 SER A CA 1
ATOM 1104 C C . SER A 1 141 ? -9.684 -10.020 0.110 1.00 97.31 141 SER A C 1
ATOM 1106 O O . SER A 1 141 ? -10.798 -9.644 -0.240 1.00 97.31 141 SER A O 1
ATOM 1108 N N . PHE A 1 142 ? -9.034 -9.456 1.136 1.00 97.56 142 PHE A N 1
ATOM 1109 C CA . PHE A 1 142 ? -9.569 -8.327 1.900 1.00 97.56 142 PHE A CA 1
ATOM 1110 C C . PHE A 1 142 ? -9.895 -7.122 1.007 1.00 97.56 142 PHE A C 1
ATOM 1112 O O . PHE A 1 142 ? -10.982 -6.566 1.129 1.00 97.56 142 PHE A O 1
ATOM 1119 N N . LEU A 1 143 ? -8.986 -6.725 0.109 1.00 97.75 143 LEU A N 1
ATOM 1120 C CA . LEU A 1 143 ? -9.179 -5.592 -0.798 1.00 97.75 143 LEU A CA 1
ATOM 1121 C C . LEU A 1 143 ? -10.414 -5.805 -1.677 1.00 97.75 143 LEU A C 1
ATOM 1123 O O . LEU A 1 143 ? -11.270 -4.924 -1.748 1.00 97.75 143 LEU A O 1
ATOM 1127 N N . ILE A 1 144 ? -10.523 -6.973 -2.313 1.00 97.25 144 ILE A N 1
ATOM 1128 C CA . ILE A 1 144 ? -11.638 -7.309 -3.207 1.00 97.25 144 ILE A CA 1
ATOM 1129 C C . ILE A 1 144 ? -12.964 -7.266 -2.441 1.00 97.25 144 ILE A C 1
ATOM 1131 O O . ILE A 1 144 ? -13.897 -6.578 -2.863 1.00 97.25 144 ILE A O 1
ATOM 1135 N N . ASP A 1 145 ? -13.035 -7.922 -1.284 1.00 96.75 145 ASP A N 1
ATOM 1136 C CA . ASP A 1 145 ? -14.245 -7.966 -0.462 1.00 96.75 145 ASP A CA 1
ATOM 1137 C C . ASP A 1 145 ? -14.631 -6.595 0.098 1.00 96.75 145 ASP A C 1
ATOM 1139 O O . ASP A 1 145 ? -15.811 -6.237 0.131 1.00 96.75 145 ASP A O 1
ATOM 1143 N N . TYR A 1 146 ? -13.654 -5.817 0.562 1.00 96.25 146 TYR A N 1
ATOM 1144 C CA . TYR A 1 146 ? -13.886 -4.479 1.097 1.00 96.25 146 TYR A CA 1
ATOM 1145 C C . TYR A 1 146 ? -14.437 -3.554 0.007 1.00 96.25 146 TYR A C 1
ATOM 1147 O O . TYR A 1 146 ? -15.474 -2.912 0.185 1.00 96.25 146 TYR A O 1
ATOM 1155 N N . CYS A 1 147 ? -13.792 -3.535 -1.161 1.00 96.44 147 CYS A N 1
ATOM 1156 C CA . CYS A 1 147 ? -14.206 -2.700 -2.283 1.00 96.44 147 CYS A CA 1
ATOM 1157 C C . CYS A 1 147 ? -15.549 -3.137 -2.886 1.00 96.44 147 CYS A C 1
ATOM 1159 O O . CYS A 1 147 ? -16.344 -2.279 -3.259 1.00 96.44 147 CYS A O 1
ATOM 1161 N N . SER A 1 148 ? -15.845 -4.438 -2.939 1.00 95.06 148 SER A N 1
ATOM 1162 C CA . SER A 1 148 ? -17.120 -4.953 -3.469 1.00 95.06 148 SER A CA 1
ATOM 1163 C C . SER A 1 148 ? -18.329 -4.521 -2.636 1.00 95.06 148 SER A C 1
ATOM 1165 O O . SER A 1 148 ? -19.420 -4.333 -3.171 1.00 95.06 148 SER A O 1
ATOM 1167 N N . ASN A 1 149 ? -18.134 -4.317 -1.331 1.00 92.81 149 ASN A N 1
ATOM 1168 C CA . ASN A 1 149 ? -19.170 -3.830 -0.418 1.00 92.81 149 ASN A CA 1
ATOM 1169 C C . ASN A 1 149 ? -19.199 -2.293 -0.296 1.00 92.81 149 ASN A C 1
ATOM 1171 O O . ASN A 1 149 ? -20.047 -1.743 0.408 1.00 92.81 149 ASN A O 1
ATOM 1175 N N . ASN A 1 150 ? -18.303 -1.586 -0.993 1.00 93.94 150 ASN A N 1
ATOM 1176 C CA . ASN A 1 150 ? -18.177 -0.133 -0.963 1.00 93.94 150 ASN A CA 1
ATOM 1177 C C . ASN A 1 150 ? -18.356 0.437 -2.378 1.00 93.94 150 ASN A C 1
ATOM 1179 O O . ASN A 1 150 ? -17.425 0.467 -3.181 1.00 93.94 150 ASN A O 1
ATOM 1183 N N . ASN A 1 151 ? -19.554 0.953 -2.679 1.00 94.06 151 ASN A N 1
ATOM 1184 C CA . ASN A 1 151 ? -19.911 1.453 -4.016 1.00 94.06 151 ASN A CA 1
ATOM 1185 C C . ASN A 1 151 ? -18.917 2.475 -4.595 1.00 94.06 151 ASN A C 1
ATOM 1187 O O . ASN A 1 151 ? -18.773 2.561 -5.812 1.00 94.06 151 ASN A O 1
ATOM 1191 N N . ARG A 1 152 ? -18.237 3.254 -3.745 1.00 95.31 152 ARG A N 1
ATOM 1192 C CA . ARG A 1 152 ? -17.247 4.246 -4.182 1.00 95.31 152 ARG A CA 1
ATOM 1193 C C . ARG A 1 152 ? -15.945 3.595 -4.656 1.00 95.31 152 ARG A C 1
ATOM 1195 O O . ARG A 1 152 ? -15.318 4.100 -5.581 1.00 95.31 152 ARG A O 1
ATOM 1202 N N . LEU A 1 153 ? -15.568 2.466 -4.058 1.00 96.50 153 LEU A N 1
ATOM 1203 C CA . LEU A 1 153 ? -14.341 1.730 -4.362 1.00 96.50 153 LEU A CA 1
ATOM 1204 C C . LEU A 1 153 ? -14.554 0.496 -5.246 1.00 96.50 153 LEU A C 1
ATOM 1206 O O . LEU A 1 153 ? -13.575 -0.137 -5.631 1.00 96.50 153 LEU A O 1
ATOM 1210 N N . ALA A 1 154 ? -15.790 0.171 -5.626 1.00 95.75 154 ALA A N 1
ATOM 1211 C CA . ALA A 1 154 ? -16.094 -1.000 -6.449 1.00 95.75 154 ALA A CA 1
ATOM 1212 C C . ALA A 1 154 ? -15.244 -1.069 -7.734 1.00 95.75 154 ALA A C 1
ATOM 1214 O O . ALA A 1 154 ? -14.694 -2.116 -8.061 1.00 95.75 154 ALA A O 1
ATOM 1215 N N . ALA A 1 155 ? -15.056 0.059 -8.432 1.00 94.94 155 ALA A N 1
ATOM 1216 C CA . ALA A 1 155 ? -14.212 0.107 -9.630 1.00 94.94 155 ALA A CA 1
ATOM 1217 C C . ALA A 1 155 ? -12.730 -0.193 -9.334 1.00 94.94 155 ALA A C 1
ATOM 1219 O O . ALA A 1 155 ? -12.066 -0.860 -10.128 1.00 94.94 155 ALA A O 1
ATOM 1220 N N . TYR A 1 156 ? -12.229 0.265 -8.184 1.00 96.31 156 TYR A N 1
ATOM 1221 C CA . TYR A 1 156 ? -10.858 0.022 -7.742 1.00 96.31 156 TYR A CA 1
ATOM 1222 C C . TYR A 1 156 ? -10.643 -1.469 -7.436 1.00 96.31 156 TYR A C 1
ATOM 1224 O O . TYR A 1 156 ? -9.717 -2.079 -7.967 1.00 96.31 156 TYR A O 1
ATOM 1232 N N . GLY A 1 157 ? -11.551 -2.084 -6.666 1.00 97.06 157 GLY A N 1
ATOM 1233 C CA . GLY A 1 157 ? -11.506 -3.516 -6.344 1.00 97.06 157 GLY A CA 1
ATOM 1234 C C . GLY A 1 157 ? -11.641 -4.425 -7.565 1.00 97.06 157 GLY A C 1
ATOM 1235 O O . GLY A 1 157 ? -10.825 -5.323 -7.749 1.00 97.06 157 GLY A O 1
ATOM 1236 N N . ASN A 1 158 ? -12.606 -4.148 -8.447 1.00 96.62 158 ASN A N 1
ATOM 1237 C CA . ASN A 1 158 ? -12.812 -4.936 -9.667 1.00 96.62 158 ASN A CA 1
ATOM 1238 C C . ASN A 1 158 ? -11.591 -4.880 -10.593 1.00 96.62 158 ASN A C 1
ATOM 1240 O O . ASN A 1 158 ? -11.210 -5.885 -11.187 1.00 96.62 158 ASN A O 1
ATOM 1244 N N . THR A 1 159 ? -10.961 -3.707 -10.718 1.00 96.69 159 THR A N 1
ATOM 1245 C CA . THR A 1 159 ? -9.759 -3.560 -11.548 1.00 96.69 159 THR A CA 1
ATOM 1246 C C . THR A 1 159 ? -8.604 -4.388 -10.987 1.00 96.69 159 THR A C 1
ATOM 1248 O O . THR A 1 159 ? -7.929 -5.076 -11.751 1.00 96.69 159 THR A O 1
ATOM 1251 N N . PHE A 1 160 ? -8.416 -4.376 -9.665 1.00 97.38 160 PHE A N 1
ATOM 1252 C CA . PHE A 1 160 ? -7.407 -5.188 -8.986 1.00 97.38 160 PHE A CA 1
ATOM 1253 C C . PHE A 1 160 ? -7.636 -6.691 -9.183 1.00 97.38 160 PHE A C 1
ATOM 1255 O O . PHE A 1 160 ? -6.707 -7.422 -9.525 1.00 97.38 160 PHE A O 1
ATOM 1262 N N . GLU A 1 161 ? -8.877 -7.151 -8.997 1.00 97.19 161 GLU A N 1
ATOM 1263 C CA . GLU A 1 161 ? -9.256 -8.555 -9.181 1.00 97.19 161 GLU A CA 1
ATOM 1264 C C . GLU A 1 161 ? -8.995 -9.024 -10.616 1.00 97.19 161 GLU A C 1
ATOM 1266 O O . GLU A 1 161 ? -8.385 -10.071 -10.828 1.00 97.19 161 GLU A O 1
ATOM 1271 N N . MET A 1 162 ? -9.418 -8.232 -11.605 1.00 96.31 162 MET A N 1
ATOM 1272 C CA . MET A 1 162 ? -9.272 -8.578 -13.018 1.00 96.31 162 MET A CA 1
ATOM 1273 C C . MET A 1 162 ? -7.818 -8.550 -13.494 1.00 96.31 162 MET A C 1
ATOM 1275 O O . MET A 1 162 ? -7.432 -9.382 -14.314 1.00 96.31 162 MET A O 1
ATOM 1279 N N . ALA A 1 163 ? -7.029 -7.578 -13.031 1.00 94.69 163 ALA A N 1
ATOM 1280 C CA . ALA A 1 163 ? -5.645 -7.411 -13.464 1.00 94.69 163 ALA A CA 1
ATOM 1281 C C . ALA A 1 163 ? -4.685 -8.370 -12.750 1.00 94.69 163 ALA A C 1
ATOM 1283 O O . ALA A 1 163 ? -3.660 -8.739 -13.320 1.00 94.69 163 ALA A O 1
ATOM 1284 N N . GLY A 1 164 ? -4.998 -8.758 -11.511 1.00 93.19 164 GLY A N 1
ATOM 1285 C CA . GLY A 1 164 ? -4.057 -9.480 -10.659 1.00 93.19 164 GLY A CA 1
ATOM 1286 C C . GLY A 1 164 ? -2.882 -8.615 -10.171 1.00 93.19 164 GLY A C 1
ATOM 1287 O O . GLY A 1 164 ? -1.885 -9.163 -9.709 1.00 93.19 164 GLY A O 1
ATOM 1288 N N . ASP A 1 165 ? -2.981 -7.289 -10.316 1.00 92.62 165 ASP A N 1
ATOM 1289 C CA . ASP A 1 165 ? -1.943 -6.298 -10.003 1.00 92.62 165 ASP A CA 1
ATOM 1290 C C . ASP A 1 165 ? -2.580 -4.903 -9.773 1.00 92.62 165 ASP A C 1
ATOM 1292 O O . ASP A 1 165 ? -3.802 -4.751 -9.858 1.00 92.62 165 ASP A O 1
ATOM 1296 N N . TYR A 1 166 ? -1.769 -3.875 -9.511 1.00 93.12 166 TYR A N 1
ATOM 1297 C CA . TYR A 1 166 ? -2.125 -2.458 -9.598 1.00 93.12 166 TYR A CA 1
ATOM 1298 C C . TYR A 1 166 ? -1.787 -1.895 -10.993 1.00 93.12 166 TYR A C 1
ATOM 1300 O O . TYR A 1 166 ? -0.705 -1.340 -11.191 1.00 93.12 166 TYR A O 1
ATOM 1308 N N . PRO A 1 167 ? -2.687 -1.998 -11.991 1.00 91.19 167 PRO A N 1
ATOM 1309 C CA . PRO A 1 167 ? -2.442 -1.424 -13.307 1.00 91.19 167 PRO A CA 1
ATOM 1310 C C . PRO A 1 167 ? -2.383 0.112 -13.256 1.00 91.19 167 PRO A C 1
ATOM 1312 O O . PRO A 1 167 ? -2.955 0.726 -12.347 1.00 91.19 167 PRO A O 1
ATOM 1315 N N . PRO A 1 168 ? -1.810 0.763 -14.289 1.00 89.00 168 PRO A N 1
ATOM 1316 C CA . PRO A 1 168 ? -1.674 2.221 -14.339 1.00 89.00 168 PRO A CA 1
ATOM 1317 C C . PRO A 1 168 ? -2.975 2.994 -14.081 1.00 89.00 168 PRO A C 1
ATOM 1319 O O . PRO A 1 168 ? -2.954 4.045 -13.448 1.00 89.00 168 PRO A O 1
ATOM 1322 N N . SER A 1 169 ? -4.127 2.467 -14.509 1.00 90.69 169 SER A N 1
ATOM 1323 C CA . SER A 1 169 ? -5.434 3.086 -14.258 1.00 90.69 169 SER A CA 1
ATOM 1324 C C . SER A 1 169 ? -5.777 3.193 -12.769 1.00 90.69 169 SER A C 1
ATOM 1326 O O . SER A 1 169 ? -6.380 4.182 -12.357 1.00 90.69 169 SER A O 1
ATOM 1328 N N . MET A 1 170 ? -5.377 2.217 -11.949 1.00 92.88 170 MET A N 1
ATOM 1329 C CA . MET A 1 170 ? -5.564 2.282 -10.499 1.00 92.88 170 MET A CA 1
ATOM 1330 C C . MET A 1 170 ? -4.625 3.300 -9.863 1.00 92.88 170 MET A C 1
ATOM 1332 O O . MET A 1 170 ? -5.024 3.987 -8.926 1.00 92.88 170 MET A O 1
ATOM 1336 N N . THR A 1 171 ? -3.390 3.412 -10.357 1.00 90.69 171 THR A N 1
ATOM 1337 C CA . THR A 1 171 ? -2.443 4.435 -9.894 1.00 90.69 171 THR A CA 1
ATOM 1338 C C . THR A 1 171 ? -2.971 5.835 -10.197 1.00 90.69 171 THR A C 1
ATOM 1340 O O . THR A 1 171 ? -2.990 6.680 -9.309 1.00 90.69 171 THR A O 1
ATOM 1343 N N . VAL A 1 172 ? -3.508 6.058 -11.400 1.00 88.88 172 VAL A N 1
ATOM 1344 C CA . VAL A 1 172 ? -4.192 7.312 -11.760 1.00 88.88 172 VAL A CA 1
ATOM 1345 C C . VAL A 1 172 ? -5.397 7.561 -10.849 1.00 88.88 172 VAL A C 1
ATOM 1347 O O . VAL A 1 172 ? -5.561 8.660 -10.328 1.00 88.88 172 VAL A O 1
ATOM 1350 N N . GLN A 1 173 ? -6.227 6.547 -10.590 1.00 90.12 173 GLN A N 1
ATOM 1351 C CA . GLN A 1 173 ? -7.368 6.684 -9.682 1.00 90.12 173 GLN A CA 1
ATOM 1352 C C . GLN A 1 173 ? -6.937 7.083 -8.263 1.00 90.12 173 GLN A C 1
ATOM 1354 O O . GLN A 1 173 ? -7.563 7.953 -7.662 1.00 90.12 173 GLN A O 1
ATOM 1359 N N . LEU A 1 174 ? -5.872 6.477 -7.737 1.00 91.75 174 LEU A N 1
ATOM 1360 C CA . LEU A 1 174 ? -5.329 6.800 -6.421 1.00 91.75 174 LEU A CA 1
ATOM 1361 C C . LEU A 1 174 ? -4.754 8.221 -6.368 1.00 91.75 174 LEU A C 1
ATOM 1363 O O . LEU A 1 174 ? -5.055 8.965 -5.438 1.00 91.75 174 LEU A O 1
ATOM 1367 N N . LEU A 1 175 ? -3.906 8.574 -7.336 1.00 89.88 175 LEU A N 1
ATOM 1368 C CA . LEU A 1 175 ? -3.107 9.797 -7.288 1.00 89.88 175 LEU A CA 1
ATOM 1369 C C . LEU A 1 175 ? -3.877 11.038 -7.749 1.00 89.88 175 LEU A C 1
ATOM 1371 O O . LEU A 1 175 ? -3.695 12.102 -7.167 1.00 89.88 175 LEU A O 1
ATOM 1375 N N . GLU A 1 176 ? -4.745 10.911 -8.755 1.00 87.00 176 GLU A N 1
ATOM 1376 C CA . GLU A 1 176 ? -5.488 12.043 -9.333 1.00 87.00 176 GLU A CA 1
ATOM 1377 C C . GLU A 1 176 ? -6.921 12.157 -8.801 1.00 87.00 176 GLU A C 1
ATOM 1379 O O . GLU A 1 176 ? -7.513 13.233 -8.842 1.00 87.00 176 GLU A O 1
ATOM 1384 N N . ASN A 1 177 ? -7.491 11.072 -8.263 1.00 87.38 177 ASN A N 1
ATOM 1385 C CA . ASN A 1 177 ? -8.842 11.075 -7.691 1.00 87.38 177 ASN A CA 1
ATOM 1386 C C . ASN A 1 177 ? -8.855 10.602 -6.225 1.00 87.38 177 ASN A C 1
ATOM 1388 O O . ASN A 1 177 ? -9.654 9.725 -5.868 1.00 87.38 177 ASN A O 1
ATOM 1392 N N . PRO A 1 178 ? -8.030 11.193 -5.338 1.00 84.62 178 PRO A N 1
ATOM 1393 C CA . PRO A 1 178 ? -7.884 10.731 -3.957 1.00 84.62 178 PRO A CA 1
ATOM 1394 C C . PRO A 1 178 ? -9.168 10.870 -3.128 1.00 84.62 178 PRO A C 1
ATOM 1396 O O . PRO A 1 178 ? -9.338 10.162 -2.143 1.00 84.62 178 PRO A O 1
ATOM 1399 N N . SER A 1 179 ? -10.115 11.720 -3.547 1.00 89.00 179 SER A N 1
ATOM 1400 C CA . SER A 1 179 ? -11.450 11.846 -2.939 1.00 89.00 179 SER A CA 1
ATOM 1401 C C . SER A 1 179 ? -12.308 10.578 -3.070 1.00 89.00 179 SER A C 1
ATOM 1403 O O . SER A 1 179 ? -13.307 10.414 -2.361 1.00 89.00 179 SER A O 1
ATOM 1405 N N . THR A 1 180 ? -11.905 9.645 -3.940 1.00 91.56 180 THR A N 1
ATOM 1406 C CA . THR A 1 180 ? -12.471 8.291 -4.000 1.00 91.56 180 THR A CA 1
ATOM 1407 C C . THR A 1 180 ? -12.182 7.498 -2.724 1.00 91.56 180 THR A C 1
ATOM 1409 O O . THR A 1 180 ? -12.903 6.548 -2.442 1.00 91.56 180 THR A O 1
ATOM 1412 N N . PHE A 1 181 ? -11.192 7.913 -1.928 1.00 93.88 181 PHE A N 1
ATOM 141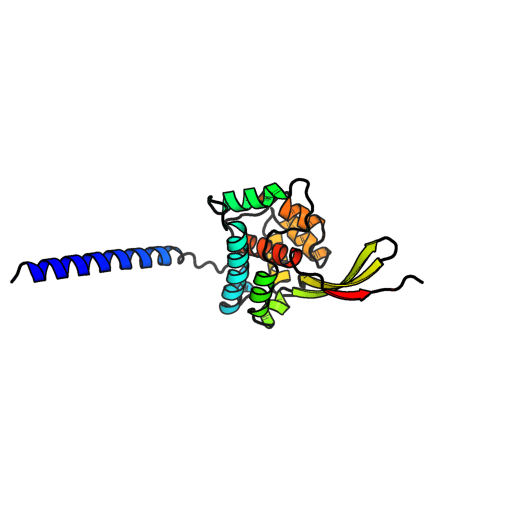3 C CA . PHE A 1 181 ? -10.844 7.300 -0.652 1.00 93.88 181 PHE A CA 1
ATOM 1414 C C . PHE A 1 181 ? -11.244 8.183 0.541 1.00 93.88 181 PHE A C 1
ATOM 1416 O O . PHE A 1 181 ? -11.305 9.408 0.459 1.00 93.88 181 PHE A O 1
ATOM 1423 N N . ASP A 1 182 ? -11.643 7.560 1.642 1.00 93.81 182 ASP A N 1
ATOM 1424 C CA . ASP A 1 182 ? -11.976 8.175 2.920 1.00 93.81 182 ASP A CA 1
ATOM 1425 C C . ASP A 1 182 ? -10.727 8.111 3.788 1.00 93.81 182 ASP A C 1
ATOM 1427 O O . ASP A 1 182 ? -10.376 7.077 4.352 1.00 93.81 182 ASP A O 1
ATOM 1431 N N . LEU A 1 183 ? -10.059 9.255 3.899 1.00 90.81 183 LEU A N 1
ATOM 1432 C CA . LEU A 1 183 ? -8.821 9.409 4.657 1.00 90.81 183 LEU A CA 1
ATOM 1433 C C . LEU A 1 183 ? -9.014 9.295 6.179 1.00 90.81 183 LEU A C 1
ATOM 1435 O O . LEU A 1 183 ? -8.038 9.435 6.918 1.00 90.81 183 LEU A O 1
ATOM 1439 N N . SER A 1 184 ? -10.246 9.084 6.652 1.00 90.00 184 SER A N 1
ATOM 1440 C CA . SER A 1 184 ? -10.563 8.749 8.042 1.00 90.00 184 SER A CA 1
ATOM 1441 C C . SER A 1 184 ? -10.806 7.250 8.271 1.00 90.00 184 SER A C 1
ATOM 1443 O O . SER A 1 184 ? -10.735 6.799 9.416 1.00 90.00 184 SER A O 1
ATOM 1445 N N . SER A 1 185 ? -11.021 6.458 7.210 1.00 93.12 185 SER A N 1
ATOM 1446 C CA . SER A 1 185 ? -11.160 5.001 7.306 1.00 93.12 185 SER A CA 1
ATOM 1447 C C . SER A 1 185 ? -9.791 4.333 7.427 1.00 93.12 185 SER A C 1
ATOM 1449 O O . SER A 1 185 ? -8.883 4.566 6.628 1.00 93.12 185 SER A O 1
ATOM 1451 N N . LYS A 1 186 ? -9.650 3.445 8.417 1.00 93.00 186 LYS A N 1
ATOM 1452 C CA . LYS A 1 186 ? -8.422 2.662 8.618 1.00 93.00 186 LYS A CA 1
ATOM 1453 C C . LYS A 1 186 ? -8.175 1.699 7.460 1.00 93.00 186 LYS A C 1
ATOM 1455 O O . LYS A 1 186 ? -7.039 1.546 7.022 1.00 93.00 186 LYS A O 1
ATOM 1460 N N . GLU A 1 187 ? -9.235 1.070 6.969 1.00 95.44 187 GLU A N 1
ATOM 1461 C CA . GLU A 1 187 ? -9.205 0.140 5.849 1.00 95.44 187 GLU A CA 1
ATOM 1462 C C . GLU A 1 187 ? -8.769 0.845 4.568 1.00 95.44 187 GLU A C 1
ATOM 1464 O O . GLU A 1 187 ? -7.848 0.386 3.898 1.00 95.44 187 GLU A O 1
ATOM 1469 N N . GLU A 1 188 ? -9.360 1.998 4.252 1.00 96.19 188 GLU A N 1
ATOM 1470 C CA . GLU A 1 188 ? -9.009 2.729 3.035 1.00 96.19 188 GLU A CA 1
ATOM 1471 C C . GLU A 1 188 ? -7.601 3.335 3.106 1.00 96.19 188 GLU A C 1
ATOM 1473 O O . GLU A 1 188 ? -6.863 3.278 2.121 1.00 96.19 188 GLU A O 1
ATOM 1478 N N . LEU A 1 189 ? -7.169 3.821 4.276 1.00 95.62 189 LEU A N 1
ATOM 1479 C CA . LEU A 1 189 ? -5.777 4.230 4.493 1.00 95.62 189 LEU A CA 1
ATOM 1480 C C . LEU A 1 189 ? -4.797 3.067 4.311 1.00 95.62 189 LEU A C 1
ATOM 1482 O O . LEU A 1 189 ? -3.714 3.271 3.759 1.00 95.62 189 LEU A O 1
ATOM 1486 N N . LEU A 1 190 ? -5.162 1.853 4.729 1.00 97.88 190 LEU A N 1
ATOM 1487 C CA . LEU A 1 190 ? -4.351 0.664 4.487 1.00 97.88 190 LEU A CA 1
ATOM 1488 C C . LEU A 1 190 ? -4.263 0.341 2.987 1.00 97.88 190 LEU A C 1
ATOM 1490 O O . LEU A 1 190 ? -3.167 0.071 2.495 1.00 97.88 190 LEU A O 1
ATOM 1494 N N . LEU A 1 191 ? -5.375 0.423 2.244 1.00 97.75 191 LEU A N 1
ATOM 1495 C CA . LEU A 1 191 ? -5.379 0.229 0.787 1.00 97.75 191 LEU A CA 1
ATOM 1496 C C . LEU A 1 191 ? -4.465 1.234 0.074 1.00 97.75 191 LEU A C 1
ATOM 1498 O O . LEU A 1 191 ? -3.642 0.835 -0.753 1.00 97.75 191 LEU A O 1
ATOM 1502 N N . ILE A 1 192 ? -4.574 2.519 0.429 1.00 96.69 192 ILE A N 1
ATOM 1503 C CA . ILE A 1 192 ? -3.693 3.585 -0.070 1.00 96.69 192 ILE A CA 1
ATOM 1504 C C . ILE A 1 192 ? -2.233 3.250 0.246 1.00 96.69 192 ILE A C 1
ATOM 1506 O O . ILE A 1 192 ? -1.371 3.324 -0.629 1.00 96.69 192 ILE A O 1
ATOM 1510 N N . SER A 1 193 ? -1.950 2.870 1.492 1.00 97.44 193 SER A N 1
ATOM 1511 C CA . SER A 1 193 ? -0.585 2.647 1.969 1.00 97.44 193 SER A CA 1
ATOM 1512 C C . SER A 1 193 ? 0.083 1.483 1.250 1.00 97.44 193 SER A C 1
ATOM 1514 O O . SER A 1 193 ? 1.201 1.637 0.765 1.00 97.44 193 SER A O 1
ATOM 1516 N N . VAL A 1 194 ? -0.599 0.343 1.105 1.00 97.88 194 VAL A N 1
ATOM 1517 C CA . VAL A 1 194 ? -0.047 -0.805 0.371 1.00 97.88 194 VAL A CA 1
ATOM 1518 C C . VAL A 1 194 ? 0.191 -0.461 -1.099 1.00 97.88 194 VAL A C 1
ATOM 1520 O O . VAL A 1 194 ? 1.247 -0.804 -1.633 1.00 97.88 194 VAL A O 1
ATOM 1523 N N . HIS A 1 195 ? -0.724 0.262 -1.751 1.00 96.00 195 HIS A N 1
ATOM 1524 C CA . HIS A 1 195 ? -0.530 0.680 -3.141 1.00 96.00 195 HIS A CA 1
ATOM 1525 C C . HIS A 1 195 ? 0.681 1.614 -3.273 1.00 96.00 195 HIS A C 1
ATOM 1527 O O . HIS A 1 195 ? 1.576 1.334 -4.069 1.00 96.00 195 HIS A O 1
ATOM 1533 N N . LEU A 1 196 ? 0.782 2.666 -2.453 1.00 95.44 196 LEU A N 1
ATOM 1534 C CA . LEU A 1 196 ? 1.915 3.598 -2.498 1.00 95.44 196 LEU A CA 1
ATOM 1535 C C . LEU A 1 196 ? 3.255 2.912 -2.207 1.00 95.44 196 LEU A C 1
ATOM 1537 O O . LEU A 1 196 ? 4.243 3.212 -2.872 1.00 95.44 196 LEU A O 1
ATOM 1541 N N . LEU A 1 197 ? 3.301 1.977 -1.253 1.00 96.00 197 LEU A N 1
ATOM 1542 C CA . LEU A 1 197 ? 4.506 1.190 -0.972 1.00 96.00 197 LEU A CA 1
ATOM 1543 C C . LEU A 1 197 ? 4.884 0.298 -2.161 1.00 96.00 197 LEU A C 1
ATOM 1545 O O . LEU A 1 197 ? 6.061 0.206 -2.503 1.00 96.00 197 LEU A O 1
ATOM 1549 N N . THR A 1 198 ? 3.903 -0.313 -2.826 1.00 94.81 198 THR A N 1
ATOM 1550 C CA . THR A 1 198 ? 4.148 -1.113 -4.037 1.00 94.81 198 THR A CA 1
ATOM 1551 C C . THR A 1 198 ? 4.714 -0.231 -5.151 1.00 94.81 198 THR A C 1
ATOM 1553 O O . THR A 1 198 ? 5.764 -0.546 -5.709 1.00 94.81 198 THR A O 1
ATOM 1556 N N . LEU A 1 199 ? 4.090 0.925 -5.403 1.00 91.94 199 LEU A N 1
ATOM 1557 C CA . LEU A 1 199 ? 4.524 1.894 -6.412 1.00 91.94 199 LEU A CA 1
ATOM 1558 C C . LEU A 1 199 ? 5.925 2.457 -6.124 1.00 91.94 199 LEU A C 1
ATOM 1560 O O . LEU A 1 199 ? 6.704 2.686 -7.042 1.00 91.94 199 LEU A O 1
ATOM 1564 N N . ASN A 1 200 ? 6.259 2.678 -4.851 1.00 92.56 200 ASN A N 1
ATOM 1565 C CA . ASN A 1 200 ? 7.562 3.203 -4.447 1.00 92.56 200 ASN A CA 1
ATOM 1566 C C . ASN A 1 200 ? 8.679 2.147 -4.427 1.00 92.56 200 ASN A C 1
ATOM 1568 O O . ASN A 1 200 ? 9.846 2.501 -4.229 1.00 92.56 200 ASN A O 1
ATOM 1572 N N . SER A 1 201 ? 8.340 0.862 -4.573 1.00 86.88 201 SER A N 1
ATOM 1573 C CA . SER A 1 201 ? 9.321 -0.217 -4.491 1.00 86.88 201 SER A CA 1
ATOM 1574 C C . SER A 1 201 ? 10.390 -0.085 -5.577 1.00 86.88 201 SER A C 1
ATOM 1576 O O . SER A 1 201 ? 10.135 0.346 -6.703 1.00 86.88 201 SER A O 1
ATOM 1578 N N . GLU A 1 202 ? 11.634 -0.400 -5.221 1.00 76.56 202 GLU A N 1
ATOM 1579 C CA . GLU A 1 202 ? 12.730 -0.361 -6.181 1.00 76.56 202 GLU A CA 1
ATOM 1580 C C . GLU A 1 202 ? 12.642 -1.535 -7.154 1.00 76.56 202 GLU A C 1
ATOM 1582 O O . GLU A 1 202 ? 12.436 -2.683 -6.760 1.00 76.56 202 GLU A O 1
ATOM 1587 N N . HIS A 1 203 ? 12.852 -1.239 -8.435 1.00 80.25 203 HIS A N 1
ATOM 1588 C CA . HIS A 1 203 ? 13.102 -2.260 -9.438 1.00 80.25 203 HIS A CA 1
ATOM 1589 C C . HIS A 1 203 ? 14.562 -2.706 -9.336 1.00 80.25 203 HIS A C 1
ATOM 1591 O O . HIS A 1 203 ? 15.471 -1.897 -9.527 1.00 80.25 203 HIS A O 1
ATOM 1597 N N . THR A 1 204 ? 14.794 -3.988 -9.071 1.00 81.06 204 THR A N 1
ATOM 1598 C CA . THR A 1 204 ? 16.142 -4.568 -9.098 1.00 81.06 204 THR A CA 1
ATOM 1599 C C . THR A 1 204 ? 16.427 -5.094 -10.497 1.00 81.06 204 THR A C 1
ATOM 1601 O O . THR A 1 204 ? 15.733 -5.991 -10.968 1.00 81.06 204 THR A O 1
ATOM 1604 N N . ILE A 1 205 ? 17.438 -4.552 -11.180 1.00 79.31 205 ILE A N 1
ATOM 1605 C CA . ILE A 1 205 ? 17.899 -5.091 -12.468 1.00 79.31 205 ILE A CA 1
ATOM 1606 C C . ILE A 1 205 ? 18.584 -6.431 -12.204 1.00 79.31 205 ILE A C 1
ATOM 1608 O O . ILE A 1 205 ? 19.564 -6.486 -11.463 1.00 79.31 205 ILE A O 1
ATOM 1612 N N . ILE A 1 206 ? 18.081 -7.495 -12.825 1.00 82.50 206 ILE A N 1
ATOM 1613 C CA . ILE A 1 206 ? 18.619 -8.852 -12.664 1.00 82.50 206 ILE A CA 1
ATOM 1614 C C . ILE A 1 206 ? 19.453 -9.302 -13.869 1.00 82.50 206 ILE A C 1
ATOM 1616 O O . ILE A 1 206 ? 20.375 -10.094 -13.697 1.00 82.50 206 ILE A O 1
ATOM 1620 N N . GLU A 1 207 ? 19.183 -8.781 -15.070 1.00 79.19 207 GLU A N 1
ATOM 1621 C CA . GLU A 1 207 ? 19.929 -9.126 -16.289 1.00 79.19 207 GLU A CA 1
ATOM 1622 C C . GLU A 1 207 ? 19.683 -8.093 -17.400 1.00 79.19 207 GLU A C 1
ATOM 1624 O O . GLU A 1 207 ? 18.564 -7.608 -17.558 1.00 79.19 207 GLU A O 1
ATOM 1629 N N . SER A 1 208 ? 20.705 -7.765 -18.194 1.00 70.81 208 SER A N 1
ATOM 1630 C CA . SER A 1 208 ? 20.553 -6.993 -19.436 1.00 70.81 208 SER A CA 1
ATOM 1631 C C . SER A 1 208 ? 20.336 -7.928 -20.620 1.00 70.81 208 SER A C 1
ATOM 1633 O O . SER A 1 208 ? 21.159 -8.819 -20.831 1.00 70.81 208 SER A O 1
ATOM 1635 N N . ILE A 1 209 ? 19.287 -7.702 -21.410 1.00 68.62 209 ILE A N 1
ATOM 1636 C CA . ILE A 1 209 ? 19.027 -8.463 -22.633 1.00 68.62 209 ILE A CA 1
ATOM 1637 C C . ILE A 1 209 ? 19.847 -7.817 -23.764 1.00 68.62 209 ILE A C 1
ATOM 1639 O O . ILE A 1 209 ? 19.612 -6.647 -24.070 1.00 68.62 209 ILE A O 1
ATOM 1643 N N . PRO A 1 210 ? 20.838 -8.508 -24.360 1.00 58.78 210 PRO A N 1
ATOM 1644 C CA . PRO A 1 210 ? 21.553 -7.986 -25.522 1.00 58.78 210 PRO A CA 1
ATOM 1645 C C . PRO A 1 210 ? 20.599 -7.909 -26.721 1.00 58.78 210 PRO A C 1
ATOM 1647 O O . PRO A 1 210 ? 19.815 -8.836 -26.923 1.00 58.78 210 PRO A O 1
ATOM 1650 N N . ASN A 1 211 ? 20.673 -6.846 -27.525 1.00 58.25 211 ASN A N 1
ATOM 1651 C CA . ASN A 1 211 ? 19.985 -6.845 -28.819 1.00 58.25 211 ASN A CA 1
ATOM 1652 C C . ASN A 1 211 ? 20.800 -7.681 -29.805 1.00 58.25 211 ASN A C 1
ATOM 1654 O O . ASN A 1 211 ? 21.980 -7.385 -30.021 1.00 58.25 211 ASN A O 1
ATOM 1658 N N . ASP A 1 212 ? 20.163 -8.699 -30.376 1.00 55.69 212 ASP A N 1
ATOM 1659 C CA . ASP A 1 212 ? 20.660 -9.430 -31.546 1.00 55.69 212 ASP A CA 1
ATOM 1660 C C . ASP A 1 212 ? 20.397 -8.650 -32.846 1.00 55.69 212 ASP A C 1
ATOM 1662 O O . ASP A 1 212 ? 19.292 -8.069 -32.985 1.00 55.69 212 ASP A O 1
#

Radius of gyration: 22.61 Å; chains: 1; bounding box: 42×40×92 Å

pLDDT: mean 83.37, std 17.75, range [39.62, 98.19]